Protein AF-A0A2T2P882-F1 (afdb_monomer_lite)

Secondary structure (DSSP, 8-state):
-HHHHHHTSTTGGGGHHHHHHHHHTT--HHHHHHHHHHT-TTTTTTTS--SS-HHHHHHHHHHHHHHH---TTGGGHHHHHHHTTS-TTTHHHHHHHHHHTT--TT-B-TTT--BHHHHHHHHHHHHHHHHHTT----S-TTHHHHHHHHTT--TTPBPGGGTTT-SSGGGS-BHHHHHHHTT-HHHHHHHHHHTT--HHHHHHHHHHHHHHHHHHHHHHHHT--GGG-----STT------SSS---S---------

Radius of gyration: 24.67 Å; chains: 1; bounding box: 60×43×80 Å

Organism: NCBI:txid1448308

pLDDT: mean 73.63, std 18.73, range [30.67, 98.44]

Sequence (258 aa):
MAIIQILNSPNAERYIPVLQIMRDRGVDIVSSVNEMIAGDLVKYHFFSTTSRDEGALYRTLRYLKLVYHVDVWSLQLSQWRDLWLQPLQQRPKLLEQSLAHGFDPNSRKASKGFSILGLALMAVVRAKKKKRMGESIDLPLWHCLALLIKAKADIHYQRPQSFDHASHCTDIETISHYALSVDVGNEWDLALRECGLDPDDVYRENFQRMKRAFRLYGATRTGIDEQSLDVPSASGLRCRSCRRKVCQRDHGSFGFGR

Foldseek 3Di:
DVVLCLLLDPQVQVCLVVVVVCVVVVNPPQVVVVVCLVVVVLLPRVPPPPDDPPPNSLVNLVSCCVPVVHCCLSVCVSVLVVLLVDDPVCNLVVLLVCVVSPRDQQRADPVFRQGSLNVLLVSLLVVVVCVVVVDDDPDLSLNSNLSSVLSVHDQLDWRPVQLVVDPDLVSTDGPQNVCVVSVNNVSNCVSQVSNVHHPVVSVVVSSVVSVVVNVVSVCVVVVNDCVPPPDDDPVPPDDDDDPDPDDDDDDDDPDDDD

Structure (mmCIF, N/CA/C/O backbone):
data_AF-A0A2T2P882-F1
#
_entry.id   AF-A0A2T2P882-F1
#
loop_
_atom_site.group_PDB
_atom_site.id
_atom_site.type_symbol
_atom_site.label_atom_id
_atom_site.label_alt_id
_atom_site.label_comp_id
_atom_site.label_asym_id
_atom_site.label_entity_id
_atom_site.label_seq_id
_atom_site.pdbx_PDB_ins_code
_atom_site.Cartn_x
_atom_site.Cartn_y
_atom_site.Cartn_z
_atom_site.occupancy
_atom_site.B_iso_or_equiv
_atom_site.auth_seq_id
_atom_site.auth_comp_id
_atom_site.auth_asym_id
_atom_site.auth_atom_id
_atom_site.pdbx_PDB_model_num
ATOM 1 N N . MET A 1 1 ? -22.195 17.639 14.776 1.00 54.94 1 MET A N 1
ATOM 2 C CA . MET A 1 1 ? -21.353 17.931 15.967 1.00 54.94 1 MET A CA 1
ATOM 3 C C . MET A 1 1 ? -21.233 16.772 16.963 1.00 54.94 1 MET A C 1
ATOM 5 O O . MET A 1 1 ? -20.116 16.509 17.385 1.00 54.94 1 MET A O 1
ATOM 9 N N . ALA A 1 2 ? -22.308 16.058 17.329 1.00 64.62 2 ALA A N 1
ATOM 10 C CA . ALA A 1 2 ? -22.245 14.995 18.351 1.00 64.62 2 ALA A CA 1
ATOM 11 C C . ALA A 1 2 ? -21.295 13.824 18.004 1.00 64.62 2 ALA A C 1
ATOM 13 O O . ALA A 1 2 ? -20.536 13.376 18.857 1.00 64.62 2 ALA A O 1
ATOM 14 N N . ILE A 1 3 ? -21.261 13.375 16.742 1.00 64.94 3 ILE A N 1
ATOM 15 C CA . ILE A 1 3 ? -20.384 12.269 16.298 1.00 64.94 3 ILE A CA 1
ATOM 16 C C . ILE A 1 3 ? -18.893 12.640 16.406 1.00 64.94 3 ILE A C 1
ATOM 18 O O . ILE A 1 3 ? -18.081 11.809 16.802 1.00 64.94 3 ILE A O 1
ATOM 22 N N . ILE A 1 4 ? -18.536 13.905 16.150 1.00 61.81 4 ILE A N 1
ATOM 23 C CA . ILE A 1 4 ? -17.166 14.422 16.325 1.00 61.81 4 ILE A CA 1
ATOM 24 C C . ILE A 1 4 ? -16.742 14.314 17.794 1.00 61.81 4 ILE A C 1
ATOM 26 O O . ILE A 1 4 ? -15.642 13.861 18.093 1.00 61.81 4 ILE A O 1
ATOM 30 N N . GLN A 1 5 ? -17.619 14.707 18.719 1.00 65.75 5 GLN A N 1
ATOM 31 C CA . GLN A 1 5 ? -17.342 14.642 20.156 1.00 65.75 5 GLN A CA 1
ATOM 32 C C . GLN A 1 5 ? -17.237 13.196 20.658 1.00 65.75 5 GLN A C 1
ATOM 34 O O . GLN A 1 5 ? -16.394 12.912 21.504 1.00 65.75 5 GLN A O 1
ATOM 39 N N . ILE A 1 6 ? -18.038 12.282 20.098 1.00 67.38 6 ILE A N 1
ATOM 40 C CA . ILE A 1 6 ? -17.958 10.842 20.375 1.00 67.38 6 ILE A CA 1
ATOM 41 C C . ILE A 1 6 ? -16.605 10.276 19.927 1.00 67.38 6 ILE A C 1
ATOM 43 O O . ILE A 1 6 ? -15.928 9.613 20.711 1.00 67.38 6 ILE A O 1
ATOM 47 N N . LEU A 1 7 ? -16.189 10.563 18.690 1.00 62.38 7 LEU A N 1
ATOM 48 C CA . LEU A 1 7 ? -14.946 10.032 18.120 1.00 62.38 7 LEU A CA 1
ATOM 49 C C . LEU A 1 7 ? -13.682 10.639 18.735 1.00 62.38 7 LEU A C 1
ATOM 51 O O . LEU A 1 7 ? -12.662 9.963 18.806 1.00 62.38 7 LEU A O 1
ATOM 55 N N . ASN A 1 8 ? -13.761 11.874 19.229 1.00 59.50 8 ASN A N 1
ATOM 56 C CA . ASN A 1 8 ? -12.674 12.516 19.969 1.00 59.50 8 ASN A CA 1
ATOM 57 C C . ASN A 1 8 ? -12.692 12.184 21.471 1.00 59.50 8 ASN A C 1
ATOM 59 O O . ASN A 1 8 ? -11.854 12.686 22.221 1.00 59.50 8 ASN A O 1
ATOM 63 N N . SER A 1 9 ? -13.645 11.372 21.942 1.00 62.97 9 SER A N 1
ATOM 64 C CA . SER A 1 9 ? -13.717 11.012 23.354 1.00 62.97 9 SER A CA 1
ATOM 65 C C . SER A 1 9 ? -12.656 9.962 23.704 1.00 62.97 9 SER A C 1
ATOM 67 O O . SER A 1 9 ? -12.561 8.944 23.018 1.00 62.97 9 SER A O 1
ATOM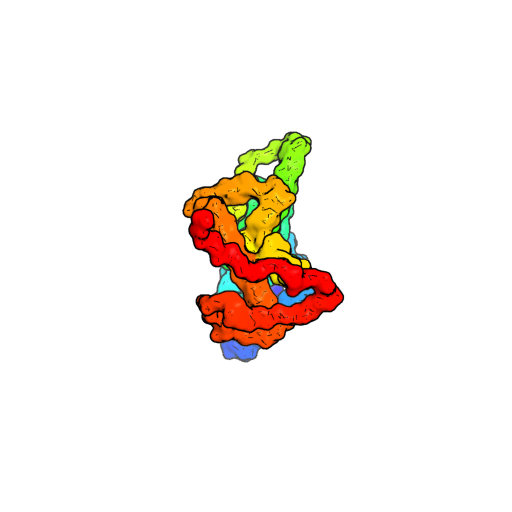 69 N N . PRO A 1 10 ? -11.924 10.113 24.825 1.00 57.97 10 PRO A N 1
ATOM 70 C CA . PRO A 1 10 ? -10.983 9.092 25.299 1.00 57.97 10 PRO A CA 1
ATOM 71 C C . PRO A 1 10 ? -11.662 7.758 25.650 1.00 57.97 10 PRO A C 1
ATOM 73 O O . PRO A 1 10 ? -10.988 6.749 25.793 1.00 57.97 10 PRO A O 1
ATOM 76 N N . ASN A 1 11 ? -12.994 7.743 25.767 1.00 67.19 11 ASN A N 1
ATOM 77 C CA . ASN A 1 11 ? -13.800 6.544 25.973 1.00 67.19 11 ASN A CA 1
ATOM 78 C C . ASN A 1 11 ? -14.792 6.346 24.817 1.00 67.19 11 ASN A C 1
ATOM 80 O O . ASN A 1 11 ? -15.957 6.035 25.064 1.00 67.19 11 ASN A O 1
ATOM 84 N N . ALA A 1 12 ? -14.362 6.569 23.570 1.00 65.00 12 ALA A N 1
ATOM 85 C CA . ALA A 1 12 ? -15.212 6.469 22.377 1.00 65.00 12 ALA A CA 1
ATOM 86 C C . ALA A 1 12 ? -16.047 5.170 22.338 1.00 65.00 12 ALA A C 1
ATOM 88 O O . ALA A 1 12 ? -17.218 5.191 21.962 1.00 65.00 12 ALA A O 1
ATOM 89 N N . GLU A 1 13 ? -15.503 4.060 22.848 1.00 66.69 13 GLU A N 1
ATOM 90 C CA . GLU A 1 13 ? -16.208 2.776 22.938 1.00 66.69 13 GLU A CA 1
ATOM 91 C C . GLU A 1 13 ? -17.495 2.825 23.777 1.00 66.69 13 GLU A C 1
ATOM 93 O O . GLU A 1 13 ? -18.468 2.138 23.465 1.00 66.69 13 GLU A O 1
ATOM 98 N N . ARG A 1 14 ? -17.543 3.670 24.817 1.00 76.38 14 ARG A N 1
ATOM 99 C CA . ARG A 1 14 ? -18.718 3.815 25.691 1.00 76.38 14 ARG A CA 1
ATOM 100 C C . ARG A 1 14 ? -19.891 4.455 24.961 1.00 76.38 14 ARG A C 1
ATOM 102 O O . ARG A 1 14 ? -21.016 4.400 25.445 1.00 76.38 14 ARG A O 1
ATOM 109 N N . TYR A 1 15 ? -19.632 5.036 23.795 1.00 75.44 15 TYR A N 1
ATOM 110 C CA . TYR A 1 15 ? -20.635 5.632 22.931 1.00 75.44 15 TYR A CA 1
ATOM 111 C C . TYR A 1 15 ? -21.088 4.687 21.814 1.00 75.44 15 TYR A C 1
ATOM 113 O O . TYR A 1 15 ? -21.971 5.068 21.052 1.00 75.44 15 TYR A O 1
ATOM 121 N N . ILE A 1 16 ? -20.580 3.448 21.729 1.00 76.81 16 ILE A N 1
ATOM 122 C CA . ILE A 1 16 ? -21.129 2.431 20.813 1.00 76.81 16 ILE A CA 1
ATOM 123 C C . ILE A 1 16 ? -22.645 2.246 21.024 1.00 76.81 16 ILE A C 1
ATOM 125 O O . ILE A 1 16 ? -23.370 2.298 20.030 1.00 76.81 16 ILE A O 1
ATOM 129 N N . PRO A 1 17 ? -23.172 2.137 22.263 1.00 80.06 17 PRO A N 1
ATOM 130 C CA . PRO A 1 17 ? -24.619 2.093 22.489 1.00 80.06 17 PRO A CA 1
ATOM 131 C C . PRO A 1 17 ? -25.349 3.352 22.004 1.00 80.06 17 PRO A C 1
ATOM 133 O O . PRO A 1 17 ? -26.462 3.274 21.497 1.00 80.06 17 PRO A O 1
ATOM 136 N N . VAL A 1 18 ? -24.719 4.526 22.106 1.00 79.88 18 VAL A N 1
ATOM 137 C CA . VAL A 1 18 ? -25.296 5.787 21.611 1.00 79.88 18 VAL A CA 1
ATOM 138 C C . VAL A 1 18 ? -25.366 5.783 20.085 1.00 79.88 18 VAL A C 1
ATOM 140 O O . VAL A 1 18 ? -26.394 6.153 19.526 1.00 79.88 18 VAL A O 1
ATOM 143 N N . LEU A 1 19 ? -24.317 5.307 19.406 1.00 78.56 19 LEU A N 1
ATOM 144 C CA . LEU A 1 19 ? -24.318 5.128 17.953 1.00 78.56 19 LEU A CA 1
ATOM 145 C C . LEU A 1 19 ? -25.409 4.137 17.518 1.00 78.56 19 LEU A C 1
ATOM 147 O O . LEU A 1 19 ? -26.125 4.418 16.563 1.00 78.56 19 LEU A O 1
ATOM 151 N N . GLN A 1 20 ? -25.590 3.029 18.248 1.00 79.50 20 GLN A N 1
ATOM 152 C CA . GLN A 1 20 ? -26.684 2.073 18.015 1.00 79.50 20 GLN A CA 1
ATOM 153 C C . GLN A 1 20 ? -28.055 2.750 18.116 1.00 79.50 20 GLN A C 1
ATOM 155 O O . GLN A 1 20 ? -28.847 2.656 17.185 1.00 79.50 20 GLN A O 1
ATOM 160 N N . ILE A 1 21 ? -28.305 3.511 19.187 1.00 83.44 21 ILE A N 1
ATOM 161 C CA . ILE A 1 21 ? -29.566 4.246 19.371 1.00 83.44 21 ILE A CA 1
ATOM 162 C C . ILE A 1 21 ? -29.786 5.263 18.245 1.00 83.44 21 ILE A C 1
ATOM 164 O O . ILE A 1 21 ? -30.902 5.404 17.750 1.00 83.44 21 ILE A O 1
ATOM 168 N N . MET A 1 22 ? -28.742 5.985 17.831 1.00 80.12 22 MET A N 1
ATOM 169 C CA . MET A 1 22 ? -28.827 6.948 16.731 1.00 80.12 22 MET A CA 1
ATOM 170 C C . MET A 1 22 ? -29.212 6.261 15.416 1.00 80.12 22 MET A C 1
ATOM 172 O O . MET A 1 22 ? -30.103 6.745 14.720 1.00 80.12 22 MET A O 1
ATOM 176 N N . ARG A 1 23 ? -28.609 5.107 15.110 1.00 79.50 23 ARG A N 1
ATOM 177 C CA . ARG A 1 23 ? -28.975 4.287 13.948 1.00 79.50 23 ARG A CA 1
ATOM 178 C C . ARG A 1 23 ? -30.415 3.810 14.016 1.00 79.50 23 ARG A C 1
ATOM 180 O O . ARG A 1 23 ? -31.143 3.949 13.041 1.00 79.50 23 ARG A O 1
ATOM 187 N N . ASP A 1 24 ? -30.826 3.273 15.159 1.00 82.56 24 ASP A N 1
ATOM 188 C CA . ASP A 1 24 ? -32.175 2.736 15.343 1.00 82.56 24 ASP A CA 1
ATOM 189 C C . ASP A 1 24 ? -33.241 3.847 15.254 1.00 82.56 24 ASP A C 1
ATOM 191 O O . ASP A 1 24 ? -34.396 3.586 14.930 1.00 82.56 24 ASP A O 1
ATOM 195 N N . ARG A 1 25 ? -32.842 5.109 15.466 1.00 85.81 25 ARG A N 1
ATOM 196 C CA . ARG A 1 25 ? -33.659 6.313 15.242 1.00 85.81 25 ARG A CA 1
ATOM 197 C C . ARG A 1 25 ? -33.549 6.901 13.828 1.00 85.81 25 ARG A C 1
ATOM 199 O O . ARG A 1 25 ? -34.071 7.986 13.591 1.00 85.81 25 ARG A O 1
ATOM 206 N N . GLY A 1 26 ? -32.876 6.220 12.902 1.00 81.56 26 GLY A N 1
ATOM 207 C CA . GLY A 1 26 ? -32.745 6.646 11.507 1.00 81.56 26 GLY A CA 1
ATOM 208 C C . GLY A 1 26 ? -31.793 7.824 11.283 1.00 81.56 26 GLY A C 1
ATOM 209 O O . GLY A 1 26 ? -31.885 8.488 10.255 1.00 81.56 26 GLY A O 1
ATOM 210 N N . VAL A 1 27 ? -30.887 8.115 12.223 1.00 80.25 27 VAL A N 1
ATOM 211 C CA . VAL A 1 27 ? -29.871 9.155 12.018 1.00 80.25 27 VAL A CA 1
ATOM 212 C C . VAL A 1 27 ? -28.857 8.678 10.981 1.00 80.25 27 VAL A C 1
ATOM 214 O O . VAL A 1 27 ? -28.238 7.625 11.147 1.00 80.25 27 VAL A O 1
ATOM 217 N N . ASP A 1 28 ? -28.636 9.487 9.944 1.00 79.69 28 ASP A N 1
ATOM 218 C CA . ASP A 1 28 ? -27.634 9.215 8.915 1.00 79.69 28 ASP A CA 1
ATOM 219 C C . ASP A 1 28 ? -26.209 9.494 9.428 1.00 79.69 28 ASP A C 1
ATOM 221 O O . ASP A 1 28 ? -25.605 10.560 9.245 1.00 79.69 28 ASP A O 1
ATOM 225 N N . ILE A 1 29 ? -25.679 8.493 10.129 1.00 75.88 29 ILE A N 1
ATOM 226 C CA . ILE A 1 29 ? -24.311 8.477 10.649 1.00 75.88 29 ILE A CA 1
ATOM 227 C C . ILE A 1 29 ? -23.296 8.458 9.498 1.00 75.88 29 ILE A C 1
ATOM 229 O O . ILE A 1 29 ? -22.230 9.054 9.631 1.00 75.88 29 ILE A O 1
ATOM 233 N N . VAL A 1 30 ? -23.617 7.821 8.368 1.00 71.25 30 VAL A N 1
ATOM 234 C CA . VAL A 1 30 ? -22.695 7.663 7.234 1.00 71.25 30 VAL A CA 1
ATOM 235 C C . VAL A 1 30 ? -22.412 9.014 6.590 1.00 71.25 30 VAL A C 1
ATOM 237 O O . VAL A 1 30 ? -21.247 9.398 6.488 1.00 71.25 30 VAL A O 1
ATOM 240 N N . SER A 1 31 ? -23.451 9.770 6.229 1.00 72.75 31 SER A N 1
ATOM 241 C CA . SER A 1 31 ? -23.283 11.109 5.651 1.00 72.75 31 SER A CA 1
ATOM 242 C C . SER A 1 31 ? -22.587 12.054 6.624 1.00 72.75 31 SER A C 1
ATOM 244 O O . SER A 1 31 ? -21.652 12.748 6.236 1.00 72.75 31 SER A O 1
ATOM 246 N N . SER A 1 32 ? -22.934 11.992 7.914 1.00 71.75 32 SER A N 1
ATOM 247 C CA . SER A 1 32 ? -22.278 12.802 8.947 1.00 71.75 32 SER A CA 1
ATOM 248 C C . SER A 1 32 ? -20.774 12.514 9.062 1.00 71.75 32 SER A C 1
ATOM 250 O O . SER A 1 32 ? -19.973 13.436 9.209 1.00 71.75 32 SER A O 1
ATOM 252 N N . VAL A 1 33 ? -20.362 11.241 8.999 1.00 68.19 33 VAL A N 1
ATOM 253 C CA . VAL A 1 33 ? -18.939 10.863 9.045 1.00 68.19 33 VAL A CA 1
ATOM 254 C C . VAL A 1 33 ? -18.235 11.193 7.724 1.00 68.19 33 VAL A C 1
ATOM 256 O O . VAL A 1 33 ? -17.090 11.640 7.745 1.00 68.19 33 VAL A O 1
ATOM 259 N N . ASN A 1 34 ? -18.903 11.050 6.581 1.00 65.69 34 ASN A N 1
ATOM 260 C CA . ASN A 1 34 ? -18.342 11.406 5.276 1.00 65.69 34 ASN A CA 1
ATOM 261 C C . ASN A 1 34 ? -18.139 12.920 5.117 1.00 65.69 34 ASN A C 1
ATOM 263 O O . ASN A 1 34 ? -17.104 13.344 4.607 1.00 65.69 34 ASN A O 1
ATOM 267 N N . GLU A 1 35 ? -19.057 13.747 5.617 1.00 67.62 35 GLU A N 1
ATOM 268 C CA . GLU A 1 35 ? -18.871 15.201 5.699 1.00 67.62 35 GLU A CA 1
ATOM 269 C C . GLU A 1 35 ? -17.680 15.564 6.594 1.00 67.62 35 GLU A C 1
ATOM 271 O O . GLU A 1 35 ? -16.893 16.451 6.263 1.00 67.62 35 GLU A O 1
ATOM 276 N N . MET A 1 36 ? -17.484 14.837 7.699 1.00 65.06 36 MET A N 1
ATOM 277 C CA . MET A 1 36 ? -16.311 15.005 8.562 1.00 65.06 36 MET A CA 1
ATOM 278 C C . MET A 1 36 ? -14.998 14.632 7.858 1.00 65.06 36 MET A C 1
ATOM 280 O O . MET A 1 36 ? -14.002 15.339 8.028 1.00 65.06 36 MET A O 1
ATOM 284 N N . ILE A 1 37 ? -14.995 13.541 7.082 1.00 59.47 37 ILE A N 1
ATOM 285 C CA . ILE A 1 37 ? -13.866 13.122 6.234 1.00 59.47 37 ILE A CA 1
ATOM 286 C C . ILE A 1 37 ? -13.545 14.222 5.216 1.00 59.47 37 ILE A C 1
ATOM 288 O O . ILE A 1 37 ? -12.388 14.620 5.078 1.00 59.47 37 ILE A O 1
ATOM 292 N N . ALA A 1 38 ? -14.567 14.726 4.521 1.00 59.84 38 ALA A N 1
ATOM 293 C CA . ALA A 1 38 ? -14.423 15.711 3.455 1.00 59.84 38 ALA A CA 1
ATOM 294 C C . ALA A 1 38 ? -13.999 17.097 3.969 1.00 59.84 38 ALA A C 1
ATOM 296 O O . ALA A 1 38 ? -13.236 17.794 3.302 1.00 59.84 38 ALA A O 1
ATOM 297 N N . GLY A 1 39 ? -14.467 17.490 5.157 1.00 59.66 39 GLY A N 1
ATOM 298 C CA . GLY A 1 39 ? -14.211 18.801 5.756 1.00 59.66 39 GLY A CA 1
ATOM 299 C C . GLY A 1 39 ? -12.881 18.938 6.500 1.00 59.66 39 GLY A C 1
ATOM 300 O O . GLY A 1 39 ? -12.624 19.996 7.066 1.00 59.66 39 GLY A O 1
ATOM 301 N N . ASP A 1 40 ? -12.045 17.894 6.563 1.00 54.81 40 ASP A N 1
ATOM 302 C CA . ASP A 1 40 ? -10.760 17.890 7.289 1.00 54.81 40 ASP A CA 1
ATOM 303 C C . ASP A 1 40 ? -10.848 18.182 8.808 1.00 54.81 40 ASP A C 1
ATOM 305 O O . ASP A 1 40 ? -9.827 18.252 9.498 1.00 54.81 40 ASP A O 1
ATOM 309 N N . LEU A 1 41 ? -12.063 18.277 9.361 1.00 51.38 41 LEU A N 1
ATOM 310 C CA . LEU A 1 41 ? -12.362 18.627 10.758 1.00 51.38 41 LEU A CA 1
ATOM 311 C C . LEU A 1 41 ? -11.787 17.626 11.772 1.00 51.38 41 LEU A C 1
ATOM 313 O O . LEU A 1 41 ? -11.583 17.949 12.940 1.00 51.38 41 LEU A O 1
ATOM 317 N N . VAL A 1 42 ? -11.499 16.406 11.323 1.00 50.22 42 VAL A N 1
ATOM 318 C CA . VAL A 1 42 ? -10.989 15.309 12.151 1.00 50.22 42 VAL A CA 1
ATOM 319 C C . VAL A 1 42 ? -9.458 15.315 12.261 1.00 50.22 42 VAL A C 1
ATOM 321 O O . VAL A 1 42 ? -8.900 14.765 13.212 1.00 50.22 42 VAL A O 1
ATOM 324 N N . LYS A 1 43 ? -8.747 16.006 11.354 1.00 48.41 43 LYS A N 1
ATOM 325 C CA . LYS A 1 43 ? -7.275 16.093 11.400 1.00 48.41 43 LYS A CA 1
ATOM 326 C C . LYS A 1 43 ? -6.748 16.807 12.647 1.00 48.41 43 LYS A C 1
ATOM 328 O O . LYS A 1 43 ? -5.628 16.526 13.061 1.00 48.41 43 LYS A O 1
ATOM 333 N N . TYR A 1 44 ? -7.530 17.714 13.234 1.00 37.62 44 TYR A N 1
ATOM 334 C CA . TYR A 1 44 ? -7.067 18.627 14.285 1.00 37.62 44 TYR A CA 1
ATOM 335 C C . TYR A 1 44 ? -7.183 18.096 15.724 1.00 37.62 44 TYR A C 1
ATOM 337 O O . TYR A 1 44 ? -6.564 18.671 16.617 1.00 37.62 44 TYR A O 1
ATOM 345 N N . HIS A 1 45 ? -7.928 17.014 15.981 1.00 44.25 45 HIS A N 1
ATOM 346 C CA . HIS A 1 45 ? -8.211 16.576 17.361 1.00 44.25 45 HIS A CA 1
ATOM 347 C C . HIS A 1 45 ? -7.706 15.187 17.747 1.00 44.25 45 HIS A C 1
ATOM 349 O O . HIS A 1 45 ? -7.627 14.898 18.937 1.00 44.25 45 HIS A O 1
ATOM 355 N N . PHE A 1 46 ? -7.247 14.366 16.799 1.00 45.62 46 PHE A N 1
ATOM 356 C CA . PHE A 1 46 ? -6.605 13.092 17.148 1.00 45.62 46 PHE A CA 1
ATOM 357 C C . PHE A 1 46 ? -5.193 13.243 17.734 1.00 45.62 46 PHE A C 1
ATOM 359 O O . PHE A 1 46 ? -4.684 12.316 18.353 1.00 45.62 46 PHE A O 1
ATOM 366 N N . PHE A 1 47 ? -4.566 14.410 17.568 1.00 43.22 47 PHE A N 1
ATOM 367 C CA . PHE A 1 47 ? -3.169 14.643 17.942 1.00 43.22 47 PHE A CA 1
ATOM 368 C C . PHE A 1 47 ? -2.941 15.024 19.411 1.00 43.22 47 PHE A C 1
ATOM 370 O O . PHE A 1 47 ? -1.817 14.910 19.893 1.00 43.22 47 PHE A O 1
ATOM 377 N N . SER A 1 48 ? -3.961 15.503 20.130 1.00 40.91 48 SER A N 1
ATOM 378 C CA . SER A 1 48 ? -3.771 16.031 21.492 1.00 40.91 48 SER A CA 1
ATOM 379 C C . SER A 1 48 ? -3.958 14.996 22.601 1.00 40.91 48 SER A C 1
ATOM 381 O O . SER A 1 48 ? -3.789 15.327 23.771 1.00 40.91 48 SER A O 1
ATOM 383 N N . THR A 1 49 ? -4.311 13.754 22.268 1.00 41.59 49 THR A N 1
ATOM 384 C CA . THR A 1 49 ? -4.570 12.683 23.241 1.00 41.59 49 THR A CA 1
ATOM 385 C C . THR A 1 49 ? -3.685 11.466 22.985 1.00 41.59 49 THR A C 1
ATOM 387 O O . THR A 1 49 ? -4.140 10.329 22.973 1.00 41.59 49 THR A O 1
ATOM 390 N N . THR A 1 50 ? -2.374 11.682 22.902 1.00 41.72 50 THR A N 1
ATOM 391 C CA . THR A 1 50 ? -1.334 10.638 23.011 1.00 41.72 50 THR A CA 1
ATOM 392 C C . THR A 1 50 ? -1.286 9.942 24.384 1.00 41.72 50 THR A C 1
ATOM 394 O O . THR A 1 50 ? -0.310 9.281 24.727 1.00 41.72 50 THR A O 1
ATOM 397 N N . SER A 1 51 ? -2.338 10.033 25.201 1.00 44.62 51 SER A N 1
ATOM 398 C CA . SER A 1 51 ? -2.426 9.291 26.454 1.00 44.62 51 SER A CA 1
ATOM 399 C C . SER A 1 51 ? -3.873 8.922 26.789 1.00 44.62 51 SER A C 1
ATOM 401 O O . SER A 1 51 ? -4.607 9.733 27.352 1.00 44.62 51 SER A O 1
ATOM 403 N N . ARG A 1 52 ? -4.280 7.678 26.502 1.00 50.25 52 ARG A N 1
ATOM 404 C CA . ARG A 1 52 ? -4.494 6.646 27.547 1.00 50.25 52 ARG A CA 1
ATOM 405 C C . ARG A 1 52 ? -5.283 5.413 27.091 1.00 50.25 52 ARG A C 1
ATOM 407 O O . ARG A 1 52 ? -5.166 4.405 27.773 1.00 50.25 52 ARG A O 1
ATOM 414 N N . ASP A 1 53 ? -5.987 5.425 25.958 1.00 58.38 53 ASP A N 1
ATOM 415 C CA . ASP A 1 53 ? -6.578 4.190 25.407 1.00 58.38 53 ASP A CA 1
ATOM 416 C C . ASP A 1 53 ? -6.802 4.280 23.888 1.00 58.38 53 ASP A C 1
ATOM 418 O O . ASP A 1 53 ? -7.913 4.494 23.402 1.00 58.38 53 ASP A O 1
ATOM 422 N N . GLU A 1 54 ? -5.727 4.109 23.113 1.00 57.34 54 GLU A N 1
ATOM 423 C CA . GLU A 1 54 ? -5.827 3.979 21.652 1.00 57.34 54 GLU A CA 1
ATOM 424 C C . GLU A 1 54 ? -6.766 2.820 21.254 1.00 57.34 54 GLU A C 1
ATOM 426 O O . GLU A 1 54 ? -7.489 2.906 20.261 1.00 57.34 54 GLU A O 1
ATOM 431 N N . GLY A 1 55 ? -6.855 1.776 22.088 1.00 60.66 55 GLY A N 1
ATOM 432 C CA . GLY A 1 55 ? -7.737 0.632 21.885 1.00 60.66 55 GLY A CA 1
ATOM 433 C C . GLY A 1 55 ? -9.221 1.003 21.813 1.00 60.66 55 GLY A C 1
ATOM 434 O O . GLY A 1 55 ? -9.937 0.455 20.972 1.00 60.66 55 GLY A O 1
ATOM 435 N N . ALA A 1 56 ? -9.693 1.938 22.640 1.00 62.34 56 ALA A N 1
ATOM 436 C CA . ALA A 1 56 ? -11.092 2.380 22.646 1.00 62.34 56 ALA A CA 1
ATOM 437 C C . ALA A 1 56 ? -11.485 3.113 21.353 1.00 62.34 56 ALA A C 1
ATOM 439 O O . ALA A 1 56 ? -12.564 2.874 20.793 1.00 62.34 56 ALA A O 1
ATOM 440 N N . LEU A 1 57 ? -10.596 3.965 20.837 1.00 64.19 57 LEU A N 1
ATOM 441 C CA . LEU A 1 57 ? -10.787 4.611 19.540 1.00 64.19 57 LEU A CA 1
ATOM 442 C C . LEU A 1 57 ? -10.877 3.559 18.430 1.00 64.19 57 LEU A C 1
ATOM 444 O O . LEU A 1 57 ? -11.809 3.574 17.626 1.00 64.19 57 LEU A O 1
ATOM 448 N N . TYR A 1 58 ? -9.961 2.592 18.423 1.00 66.69 58 TYR A N 1
ATOM 449 C CA . TYR A 1 58 ? -9.933 1.550 17.402 1.00 66.69 58 TYR A CA 1
ATOM 450 C C . TYR A 1 58 ? -11.152 0.635 17.428 1.00 66.69 58 TYR A C 1
ATOM 452 O O . TYR A 1 58 ? -11.696 0.315 16.370 1.00 66.69 58 TYR A O 1
ATOM 460 N N . ARG A 1 59 ? -11.638 0.253 18.614 1.00 70.56 59 ARG A N 1
ATOM 461 C CA . ARG A 1 59 ? -12.897 -0.497 18.750 1.00 70.56 59 ARG A CA 1
ATOM 462 C C . ARG A 1 59 ? -14.069 0.278 18.140 1.00 70.56 59 ARG A C 1
ATOM 464 O O . ARG A 1 59 ? -14.894 -0.316 17.449 1.00 70.56 59 ARG A O 1
ATOM 471 N N . THR A 1 60 ? -14.082 1.601 18.296 1.00 69.56 60 THR A N 1
ATOM 472 C CA . THR A 1 60 ? -15.114 2.484 17.730 1.00 69.56 60 THR A CA 1
ATOM 473 C C . THR A 1 60 ? -15.008 2.611 16.209 1.00 69.56 60 THR A C 1
ATOM 475 O O . THR A 1 60 ? -16.009 2.461 15.511 1.00 69.56 60 THR A O 1
ATOM 478 N N . LEU A 1 61 ? -13.804 2.810 15.661 1.00 70.88 61 LEU A N 1
ATOM 479 C CA . LEU A 1 61 ? -13.590 2.849 14.207 1.00 70.88 61 LEU A CA 1
ATOM 480 C C . LEU A 1 61 ? -13.919 1.497 13.560 1.00 70.88 61 LEU A C 1
ATOM 482 O O . LEU A 1 61 ? -14.598 1.443 12.536 1.00 70.88 61 LEU A O 1
ATOM 486 N N . ARG A 1 62 ? -13.522 0.385 14.189 1.00 70.62 62 ARG A N 1
ATOM 487 C CA . ARG A 1 62 ? -13.883 -0.963 13.737 1.00 70.62 62 ARG A CA 1
ATOM 488 C C . ARG A 1 62 ? -15.397 -1.169 13.741 1.00 70.62 62 ARG A C 1
ATOM 490 O O . ARG A 1 62 ? -15.922 -1.722 12.779 1.00 70.62 62 ARG A O 1
ATOM 497 N N . TYR A 1 63 ? -16.094 -0.710 14.778 1.00 72.88 63 TYR A N 1
ATOM 498 C CA . TYR A 1 63 ? -17.555 -0.747 14.840 1.00 72.88 63 TYR A CA 1
ATOM 499 C C . TYR A 1 63 ? -18.189 0.060 13.695 1.00 72.88 63 TYR A C 1
ATOM 501 O O . TYR A 1 63 ? -19.058 -0.460 12.997 1.00 72.88 63 TYR A O 1
ATOM 509 N N . LEU A 1 64 ? -17.694 1.272 13.416 1.00 73.06 64 LEU A N 1
ATOM 510 C CA . LEU A 1 64 ? -18.146 2.077 12.277 1.00 73.06 64 LEU A CA 1
ATOM 511 C C . LEU A 1 64 ? -17.909 1.386 10.923 1.00 73.06 64 LEU A C 1
ATOM 513 O O . LEU A 1 64 ? -18.818 1.352 10.095 1.00 73.06 64 LEU A O 1
ATOM 517 N N . LYS A 1 65 ? -16.738 0.766 10.713 1.00 72.88 65 LYS A N 1
ATOM 518 C CA . LYS A 1 65 ? -16.457 -0.017 9.495 1.00 72.88 65 LYS A CA 1
ATOM 519 C C . LYS A 1 65 ? -17.422 -1.193 9.351 1.00 72.88 65 LYS A C 1
ATOM 521 O O . LYS A 1 65 ? -17.988 -1.397 8.285 1.00 72.88 65 LYS A O 1
ATOM 526 N N . LEU A 1 66 ? -17.561 -2.002 10.401 1.00 73.81 66 LEU A N 1
ATOM 527 C CA . LEU A 1 66 ? -18.282 -3.273 10.326 1.00 73.81 66 LEU A CA 1
ATOM 528 C C . LEU A 1 66 ? -19.799 -3.094 10.269 1.00 73.81 66 LEU A C 1
ATOM 530 O O . LEU A 1 66 ? -20.464 -3.893 9.624 1.00 73.81 66 LEU A O 1
ATOM 534 N N . VAL A 1 67 ? -20.337 -2.080 10.949 1.00 76.75 67 VAL A N 1
ATOM 535 C CA . VAL A 1 67 ? -21.790 -1.900 11.093 1.00 76.75 67 VAL A CA 1
ATOM 536 C C . VAL A 1 67 ? -22.350 -0.867 10.124 1.00 76.75 67 VAL A C 1
ATOM 538 O O . VAL A 1 67 ? -23.477 -1.024 9.669 1.00 76.75 67 VAL A O 1
ATOM 541 N N . TYR A 1 68 ? -21.581 0.173 9.798 1.00 70.38 68 TYR A N 1
ATOM 542 C CA . TYR A 1 68 ? -22.045 1.261 8.931 1.00 70.38 68 TYR A CA 1
ATOM 543 C C . TYR A 1 68 ? -21.384 1.246 7.556 1.00 70.38 68 TYR A C 1
ATOM 545 O O . TYR A 1 68 ? -21.691 2.106 6.737 1.00 70.38 68 TYR A O 1
ATOM 553 N N . HIS A 1 69 ? -20.464 0.306 7.303 1.00 68.56 69 HIS A N 1
ATOM 554 C CA . HIS A 1 69 ? -19.692 0.222 6.059 1.00 68.56 69 HIS A CA 1
ATOM 555 C C . HIS A 1 69 ? -19.004 1.540 5.677 1.00 68.56 69 HIS A C 1
ATOM 557 O O . HIS A 1 69 ? -18.691 1.776 4.512 1.00 68.56 69 HIS A O 1
ATOM 563 N N . VAL A 1 70 ? -18.744 2.399 6.667 1.00 66.88 70 VAL A N 1
ATOM 564 C CA . VAL A 1 70 ? -18.031 3.652 6.451 1.00 66.88 70 VAL A CA 1
ATOM 565 C C . VAL A 1 70 ? -16.567 3.315 6.241 1.00 66.88 70 VAL A C 1
ATOM 567 O O . VAL A 1 70 ? -15.960 2.607 7.055 1.00 66.88 70 VAL A O 1
ATOM 570 N N . ASP A 1 71 ? -15.981 3.859 5.176 1.00 62.28 71 ASP A N 1
ATOM 571 C CA . ASP A 1 71 ? -14.539 3.819 4.965 1.00 62.28 71 ASP A CA 1
ATOM 572 C C . ASP A 1 71 ? -13.832 4.788 5.923 1.00 62.28 71 ASP A C 1
ATOM 574 O O . ASP A 1 71 ? -13.242 5.801 5.546 1.00 62.28 71 ASP A O 1
ATOM 578 N N . VAL A 1 72 ? -13.895 4.461 7.214 1.00 60.34 72 VAL A N 1
ATOM 579 C CA . VAL A 1 72 ? -13.207 5.181 8.286 1.00 60.34 72 VAL A CA 1
ATOM 580 C C . VAL A 1 72 ? -11.687 5.117 8.142 1.00 60.34 72 VAL A C 1
ATOM 582 O O . VAL A 1 72 ? -10.985 5.827 8.850 1.00 60.34 72 VAL A O 1
ATOM 585 N N . TRP A 1 73 ? -11.150 4.304 7.229 1.00 56.19 73 TRP A N 1
ATOM 586 C CA . TRP A 1 73 ? -9.712 4.210 6.961 1.00 56.19 73 TRP A CA 1
ATOM 587 C C . TRP A 1 73 ? -9.217 5.428 6.171 1.00 56.19 73 TRP A C 1
ATOM 589 O O . TRP A 1 73 ? -8.058 5.827 6.298 1.00 56.19 73 TRP A O 1
ATOM 599 N N . SER A 1 74 ? -10.123 6.125 5.478 1.00 54.62 74 SER A N 1
ATOM 600 C CA . SER A 1 74 ? -9.855 7.446 4.905 1.00 54.62 74 SER A CA 1
ATOM 601 C C . SER A 1 74 ? -9.654 8.539 5.979 1.00 54.62 74 SER A C 1
ATOM 603 O O . SER A 1 74 ? -8.871 9.466 5.754 1.00 54.62 74 SER A O 1
ATOM 605 N N . LEU A 1 75 ? -10.229 8.382 7.188 1.00 54.19 75 LEU A N 1
ATOM 606 C CA . LEU A 1 75 ? -9.939 9.222 8.372 1.00 54.19 75 LEU A CA 1
ATOM 607 C C . LEU A 1 75 ? -8.542 8.976 8.967 1.00 54.19 75 LEU A C 1
ATOM 609 O O . LEU A 1 75 ? -8.031 9.822 9.698 1.00 54.19 75 LEU A O 1
ATOM 613 N N . GLN A 1 76 ? -7.914 7.833 8.680 1.00 55.62 76 GLN A N 1
ATOM 614 C CA . GLN A 1 76 ? -6.691 7.382 9.359 1.00 55.62 76 GLN A CA 1
ATOM 615 C C . GLN A 1 76 ? -5.390 7.762 8.651 1.00 55.62 76 GLN A C 1
ATOM 6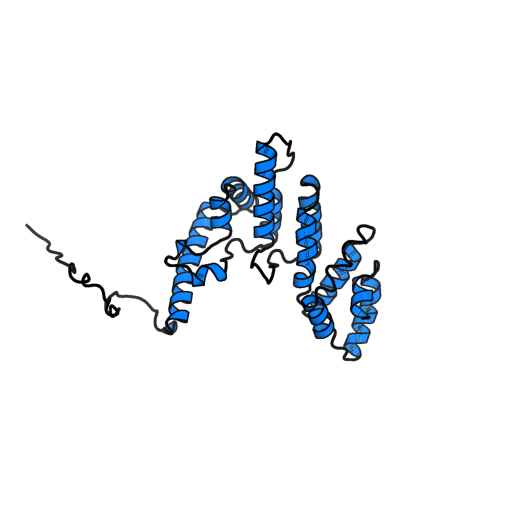17 O O . GLN A 1 76 ? -4.296 7.487 9.140 1.00 55.62 76 GLN A O 1
ATOM 622 N N . LEU A 1 77 ? -5.461 8.420 7.495 1.00 52.50 77 LEU A N 1
ATOM 623 C CA . LEU A 1 77 ? -4.262 8.816 6.750 1.00 52.50 77 LEU A CA 1
ATOM 624 C C . LEU A 1 77 ? -3.416 9.879 7.467 1.00 52.50 77 LEU A C 1
ATOM 626 O O . LEU A 1 77 ? -2.214 9.964 7.205 1.00 52.50 77 LEU A O 1
ATOM 630 N N . SER A 1 78 ? -4.004 10.673 8.370 1.00 55.25 78 SER A N 1
ATOM 631 C CA . SER A 1 78 ? -3.237 11.495 9.318 1.00 55.25 78 SER A CA 1
ATOM 632 C C . SER A 1 78 ? -2.452 10.607 10.284 1.00 55.25 78 SER A C 1
ATOM 634 O O . SER A 1 78 ? -1.236 10.724 10.336 1.00 55.25 78 SER A O 1
ATOM 636 N N . GLN A 1 79 ? -3.104 9.629 10.912 1.00 58.16 79 GLN A N 1
ATOM 637 C CA . GLN A 1 79 ? -2.475 8.714 11.873 1.00 58.16 79 GLN A CA 1
ATOM 638 C C . GLN A 1 79 ? -1.329 7.904 11.246 1.00 58.16 79 GLN A C 1
ATOM 640 O O . GLN A 1 79 ? -0.262 7.755 11.840 1.00 58.16 79 GLN A O 1
ATOM 645 N N . TRP A 1 80 ? -1.484 7.473 9.989 1.00 63.47 80 TRP A N 1
ATOM 646 C CA . TRP A 1 80 ? -0.393 6.862 9.231 1.00 63.47 80 TRP A CA 1
ATOM 647 C C . TRP A 1 80 ? 0.785 7.811 9.013 1.00 63.47 80 TRP A C 1
ATOM 649 O O . TRP A 1 80 ? 1.935 7.397 9.128 1.00 63.47 80 TRP A O 1
ATOM 659 N N . ARG A 1 81 ? 0.532 9.085 8.686 1.00 64.38 81 ARG A N 1
ATOM 660 C CA . ARG A 1 81 ? 1.597 10.091 8.549 1.00 64.38 81 ARG A CA 1
ATOM 661 C C . ARG A 1 81 ? 2.360 10.248 9.862 1.00 64.38 81 ARG A C 1
ATOM 663 O O . ARG A 1 81 ? 3.583 10.365 9.819 1.00 64.38 81 ARG A O 1
ATOM 670 N N . ASP A 1 82 ? 1.654 10.219 10.981 1.00 65.44 82 ASP A N 1
ATOM 671 C CA . ASP A 1 82 ? 2.216 10.462 12.307 1.00 65.44 82 ASP A CA 1
ATOM 672 C C . ASP A 1 82 ? 3.057 9.290 12.790 1.00 65.44 82 ASP A C 1
ATOM 674 O O . ASP A 1 82 ? 4.124 9.508 13.363 1.00 65.44 82 ASP A O 1
ATOM 678 N N . LEU A 1 83 ? 2.668 8.060 12.440 1.00 72.25 83 LEU A N 1
ATOM 679 C CA . LEU A 1 83 ? 3.513 6.877 12.598 1.00 72.25 83 LEU A CA 1
ATOM 680 C C . LEU A 1 83 ? 4.888 7.094 11.953 1.00 72.25 83 LEU A C 1
ATOM 682 O O . LEU A 1 83 ? 5.920 6.801 12.557 1.00 72.25 83 LEU A O 1
ATOM 686 N N . TRP A 1 84 ? 4.935 7.678 10.752 1.00 74.19 84 TRP A N 1
ATOM 687 C CA . TRP A 1 84 ? 6.200 7.964 10.065 1.00 74.19 84 TRP A CA 1
ATOM 688 C C . TRP A 1 84 ? 6.968 9.168 10.637 1.00 74.19 84 TRP A C 1
ATOM 690 O O . TRP A 1 84 ? 8.132 9.364 10.265 1.00 74.19 84 TRP A O 1
ATOM 700 N N . LEU A 1 85 ? 6.359 9.958 11.529 1.00 72.06 85 LEU A N 1
ATOM 701 C CA . LEU A 1 85 ? 7.027 11.010 12.306 1.00 72.06 85 LEU A CA 1
ATOM 702 C C . LEU A 1 85 ? 7.662 10.473 13.597 1.00 72.06 85 LEU A C 1
ATOM 704 O O . LEU A 1 85 ? 8.603 11.089 14.093 1.00 72.06 85 LEU A O 1
ATOM 708 N N . GLN A 1 86 ? 7.215 9.319 14.104 1.00 75.19 86 GLN A N 1
ATOM 709 C CA . GLN A 1 86 ? 7.783 8.702 15.306 1.00 75.19 86 GLN A CA 1
ATOM 710 C C . GLN A 1 86 ? 9.246 8.263 15.104 1.00 75.19 86 GLN A C 1
ATOM 712 O O . GLN A 1 86 ? 9.675 8.036 13.957 1.00 75.19 86 GLN A O 1
ATOM 717 N N . PRO A 1 87 ? 10.029 8.100 16.191 1.00 77.69 87 PRO A N 1
ATOM 718 C CA . PRO A 1 87 ? 11.363 7.507 16.133 1.00 77.69 87 PRO A CA 1
ATOM 719 C C . PRO A 1 87 ? 11.350 6.158 15.408 1.00 77.69 87 PRO A C 1
ATOM 721 O O . PRO A 1 87 ? 10.428 5.364 15.591 1.00 77.69 87 PRO A O 1
ATOM 724 N N . LEU A 1 88 ? 12.374 5.886 14.590 1.00 79.00 88 LEU A N 1
ATOM 725 C CA . LEU A 1 88 ? 12.463 4.678 13.752 1.00 79.00 88 LEU A CA 1
ATOM 726 C C . LEU A 1 88 ? 12.232 3.382 14.544 1.00 79.00 88 LEU A C 1
ATOM 728 O O . LEU A 1 88 ? 11.585 2.470 14.040 1.00 79.00 88 LEU A O 1
ATOM 732 N N . GLN A 1 89 ? 12.701 3.344 15.790 1.00 81.56 89 GLN A N 1
ATOM 733 C CA . GLN A 1 89 ? 12.609 2.211 16.707 1.00 81.56 89 GLN A CA 1
ATOM 734 C C . GLN A 1 89 ? 11.176 1.882 17.136 1.00 81.56 89 GLN A C 1
ATOM 736 O O . GLN A 1 89 ? 10.873 0.732 17.435 1.00 81.56 89 GLN A O 1
ATOM 741 N N . GLN A 1 90 ? 10.284 2.872 17.161 1.00 79.25 90 GLN A N 1
ATOM 742 C CA . GLN A 1 90 ? 8.905 2.692 17.622 1.00 79.25 90 GLN A CA 1
ATOM 743 C C . GLN A 1 90 ? 7.953 2.307 16.485 1.00 79.25 90 GLN A C 1
ATOM 745 O O . GLN A 1 90 ? 6.894 1.733 16.733 1.00 79.25 90 GLN A O 1
ATOM 750 N N . ARG A 1 91 ? 8.331 2.592 15.232 1.00 84.62 91 ARG A N 1
ATOM 751 C CA . ARG A 1 91 ? 7.452 2.428 14.064 1.00 84.62 91 ARG A CA 1
ATOM 752 C C . ARG A 1 91 ? 6.947 1.002 13.864 1.00 84.62 91 ARG A C 1
ATOM 754 O O . ARG A 1 91 ? 5.754 0.882 13.616 1.00 84.62 91 ARG A O 1
ATOM 761 N N . PRO A 1 92 ? 7.767 -0.063 13.980 1.00 87.38 92 PRO A N 1
ATOM 762 C CA . PRO A 1 92 ? 7.266 -1.419 13.774 1.00 87.38 92 PRO A CA 1
ATOM 763 C C . PRO A 1 92 ? 6.195 -1.818 14.782 1.00 87.38 92 PRO A C 1
ATOM 765 O O . 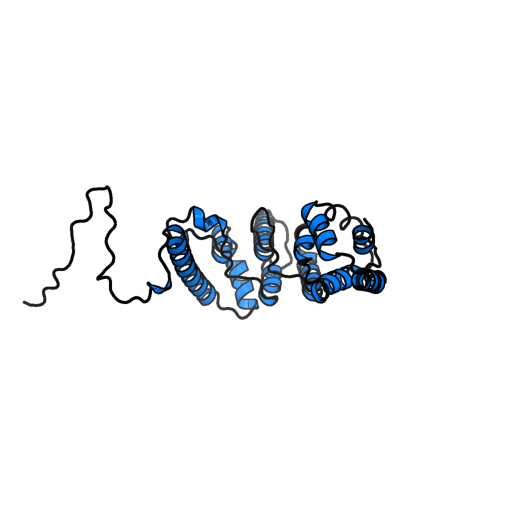PRO A 1 92 ? 5.139 -2.292 14.388 1.00 87.38 92 PRO A O 1
ATOM 768 N N . LYS A 1 93 ? 6.426 -1.538 16.069 1.00 83.44 93 LYS A N 1
ATOM 769 C CA . LYS A 1 93 ? 5.473 -1.855 17.136 1.00 83.44 93 LYS A CA 1
ATOM 770 C C . LYS A 1 93 ? 4.152 -1.110 16.948 1.00 83.44 93 LYS A C 1
ATOM 772 O O . LYS A 1 93 ? 3.087 -1.704 17.072 1.00 83.44 93 LYS A O 1
ATOM 777 N N . LEU A 1 94 ? 4.222 0.183 16.627 1.00 79.44 94 LEU A N 1
ATOM 778 C CA . LEU A 1 94 ? 3.028 0.985 16.351 1.00 79.44 94 LEU A CA 1
ATOM 779 C C . LEU A 1 94 ? 2.298 0.479 15.103 1.00 79.44 94 LEU A C 1
ATOM 781 O O . LEU A 1 94 ? 1.080 0.366 15.112 1.00 79.44 94 LEU A O 1
ATOM 785 N N . LEU A 1 95 ? 3.039 0.111 14.057 1.00 84.31 95 LEU A N 1
ATOM 786 C CA . LEU A 1 95 ? 2.488 -0.461 12.833 1.00 84.31 95 LEU A CA 1
ATOM 787 C C 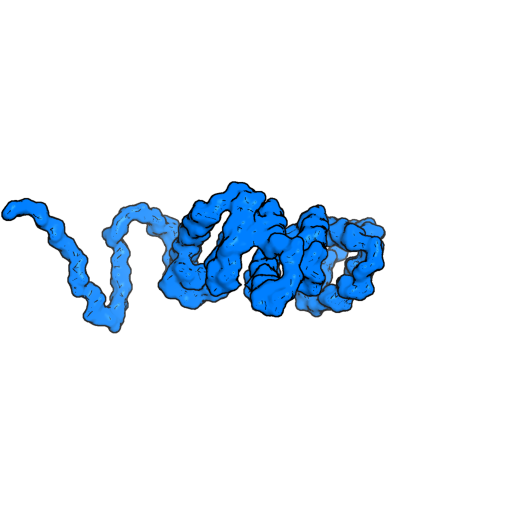. LEU A 1 95 ? 1.771 -1.789 13.104 1.00 84.31 95 LEU A C 1
ATOM 789 O O . LEU A 1 95 ? 0.642 -1.963 12.659 1.00 84.31 95 LEU A O 1
ATOM 793 N N . GLU A 1 96 ? 2.386 -2.703 13.854 1.00 85.94 96 GLU A N 1
ATOM 794 C CA . GLU A 1 96 ? 1.766 -3.966 14.274 1.00 85.94 96 GLU A CA 1
ATOM 795 C C . GLU A 1 96 ? 0.479 -3.731 15.059 1.00 85.94 96 GLU A C 1
ATOM 797 O O . GLU A 1 96 ? -0.535 -4.363 14.772 1.00 85.94 96 GLU A O 1
ATOM 802 N N . GLN A 1 97 ? 0.497 -2.798 16.013 1.00 78.19 97 GLN A N 1
ATOM 803 C CA . GLN A 1 97 ? -0.684 -2.433 16.791 1.00 78.19 97 GLN A CA 1
ATOM 804 C C . GLN A 1 97 ? -1.788 -1.884 15.886 1.00 78.19 97 GLN A C 1
ATOM 806 O O . GLN A 1 97 ? -2.910 -2.385 15.922 1.00 78.19 97 GLN A O 1
ATOM 811 N N . SER A 1 98 ? -1.476 -0.916 15.023 1.00 77.25 98 SER A N 1
ATOM 812 C CA . SER A 1 98 ? -2.430 -0.369 14.056 1.00 77.25 98 SER A CA 1
ATOM 813 C C . SER A 1 98 ? -3.032 -1.473 13.179 1.00 77.25 98 SER A C 1
ATOM 815 O O . SER A 1 98 ? -4.254 -1.579 13.057 1.00 77.25 98 SER A O 1
ATOM 817 N N . LEU A 1 99 ? -2.207 -2.357 12.616 1.00 82.12 99 LEU A N 1
ATOM 818 C CA . LEU A 1 99 ? -2.672 -3.471 11.785 1.00 82.12 99 LEU A CA 1
ATOM 819 C C . LEU A 1 99 ? -3.544 -4.459 12.578 1.00 82.12 99 LEU A C 1
ATOM 821 O O . LEU A 1 99 ? -4.612 -4.844 12.101 1.00 82.12 99 LEU A O 1
ATOM 825 N N . ALA A 1 100 ? -3.162 -4.809 13.810 1.00 78.38 100 ALA A N 1
ATOM 826 C CA . ALA A 1 100 ? -3.957 -5.655 14.707 1.00 78.38 100 ALA A CA 1
ATOM 827 C C . ALA A 1 100 ? -5.317 -5.024 15.058 1.00 78.38 100 ALA A C 1
ATOM 829 O O . ALA A 1 100 ? -6.310 -5.721 15.278 1.00 78.38 100 ALA A O 1
ATOM 830 N N . HIS A 1 101 ? -5.383 -3.695 15.053 1.00 69.56 101 HIS A N 1
ATOM 831 C CA . HIS A 1 101 ? -6.603 -2.920 15.231 1.00 69.56 101 HIS A CA 1
ATOM 832 C C . HIS A 1 101 ? -7.442 -2.763 13.949 1.00 69.56 101 HIS A C 1
ATOM 834 O O . HIS A 1 101 ? -8.515 -2.156 1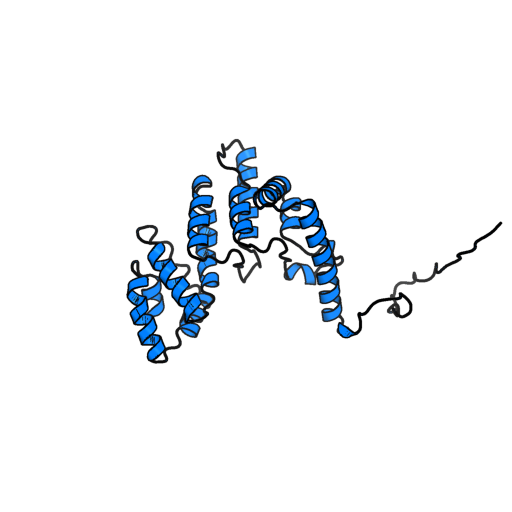3.984 1.00 69.56 101 HIS A O 1
ATOM 840 N N . GLY A 1 102 ? -7.018 -3.379 12.842 1.00 71.19 102 GLY A N 1
ATOM 841 C CA . GLY A 1 102 ? -7.772 -3.474 11.593 1.00 71.19 102 GLY A CA 1
ATOM 842 C C . GLY A 1 102 ? -7.409 -2.425 10.547 1.00 71.19 102 GLY A C 1
ATOM 843 O O . GLY A 1 102 ? -8.160 -2.290 9.577 1.00 71.19 102 GLY A O 1
ATOM 844 N N . PHE A 1 103 ? -6.295 -1.703 10.737 1.00 75.00 103 PHE A N 1
ATOM 845 C CA . PHE A 1 103 ? -5.791 -0.729 9.769 1.00 75.00 103 PHE A CA 1
ATOM 846 C C . PHE A 1 103 ? -5.624 -1.359 8.400 1.00 75.00 103 PHE A C 1
ATOM 848 O O . PHE A 1 103 ? -4.904 -2.341 8.250 1.00 75.00 103 PHE A O 1
ATOM 855 N N . ASP A 1 104 ? -6.297 -0.780 7.402 1.00 79.12 104 ASP A N 1
ATOM 856 C CA . ASP A 1 104 ? -6.170 -1.237 6.028 1.00 79.12 104 ASP A CA 1
ATOM 857 C C . ASP A 1 104 ? -4.802 -0.802 5.473 1.00 79.12 104 ASP A C 1
ATOM 859 O O . ASP A 1 104 ? -4.576 0.404 5.279 1.00 79.12 104 ASP A O 1
ATOM 863 N N . PRO A 1 105 ? -3.882 -1.743 5.187 1.00 85.94 105 PRO A N 1
ATOM 864 C CA . PRO A 1 105 ? -2.574 -1.415 4.628 1.00 85.94 105 PRO A CA 1
ATOM 865 C C . PRO A 1 105 ? -2.659 -0.869 3.194 1.00 85.94 105 PRO A C 1
ATOM 867 O O . PRO A 1 105 ? -1.683 -0.312 2.685 1.00 85.94 105 PRO A O 1
ATOM 870 N N . ASN A 1 106 ? -3.825 -0.988 2.551 1.00 86.19 106 ASN A N 1
ATOM 871 C CA . ASN A 1 106 ? -4.122 -0.456 1.227 1.00 86.19 106 ASN A CA 1
ATOM 872 C C . ASN A 1 106 ? -4.767 0.931 1.261 1.00 86.19 106 ASN A C 1
ATOM 874 O O . ASN A 1 106 ? -5.129 1.446 0.203 1.00 86.19 106 ASN A O 1
ATOM 878 N N . SER A 1 107 ? -4.861 1.564 2.436 1.00 79.38 107 SER A N 1
ATOM 879 C CA . SER A 1 107 ? -5.324 2.948 2.566 1.00 79.38 107 SER A CA 1
ATOM 880 C C . SER A 1 107 ? -4.472 3.895 1.710 1.00 79.38 107 SER A C 1
ATOM 882 O O . SER A 1 107 ? -3.239 3.800 1.668 1.00 79.38 107 SER A O 1
ATOM 884 N N . ARG A 1 108 ? -5.120 4.840 1.017 1.00 74.62 108 ARG A N 1
ATOM 885 C CA . ARG A 1 108 ? -4.468 5.740 0.048 1.00 74.62 108 ARG A CA 1
ATOM 886 C C . ARG A 1 108 ? -4.820 7.189 0.303 1.00 74.62 108 ARG A C 1
ATOM 888 O O . ARG A 1 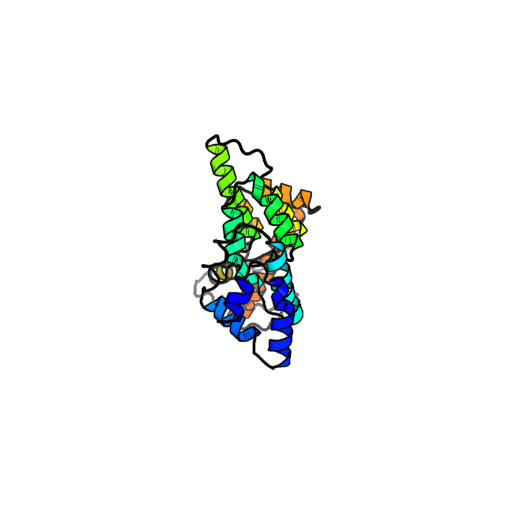108 ? -5.981 7.537 0.486 1.00 74.62 108 ARG A O 1
ATOM 895 N N . LYS A 1 109 ? -3.829 8.073 0.186 1.00 66.00 109 LYS A N 1
ATOM 896 C CA . LYS A 1 109 ? -4.093 9.513 0.210 1.00 66.00 109 LYS A CA 1
ATOM 897 C C . LYS A 1 109 ? -4.819 9.946 -1.066 1.00 66.00 109 LYS A C 1
ATOM 899 O O . LYS A 1 109 ? -4.192 9.984 -2.126 1.00 66.00 109 LYS A O 1
ATOM 904 N N . ALA A 1 110 ? -6.082 10.357 -0.936 1.00 52.81 110 ALA A N 1
ATOM 905 C CA . ALA A 1 110 ? -6.949 10.774 -2.044 1.00 52.81 110 ALA A CA 1
ATOM 906 C C . ALA A 1 110 ? -6.283 11.766 -3.020 1.00 52.81 110 ALA A C 1
ATOM 908 O O . ALA A 1 110 ? -6.395 11.614 -4.229 1.00 52.81 110 ALA A O 1
ATOM 909 N N . SER A 1 111 ? -5.507 12.734 -2.517 1.00 54.97 111 SER A N 1
ATOM 910 C CA . SER A 1 111 ? -4.923 13.791 -3.358 1.00 54.97 111 SER A CA 1
ATOM 911 C C . SER A 1 111 ? -3.617 13.441 -4.074 1.00 54.97 111 SER A C 1
ATOM 913 O O . SER A 1 111 ? -3.173 14.216 -4.915 1.00 54.97 111 SER A O 1
ATOM 915 N N . LYS A 1 112 ? -2.951 12.328 -3.734 1.00 60.16 112 LYS A N 1
ATOM 916 C CA . LYS A 1 112 ? -1.640 11.984 -4.325 1.00 60.16 112 LYS A CA 1
ATOM 917 C C . LYS A 1 112 ? -1.459 10.506 -4.680 1.00 60.16 112 LYS A C 1
ATOM 919 O O . LYS A 1 112 ? -0.397 10.131 -5.162 1.00 60.16 112 LYS A O 1
ATOM 924 N N . GLY A 1 113 ? -2.442 9.654 -4.392 1.00 65.12 113 GLY A N 1
ATOM 925 C CA . GLY A 1 113 ? -2.397 8.229 -4.729 1.00 65.12 113 GLY A CA 1
ATOM 926 C C . GLY A 1 113 ? -1.296 7.425 -4.025 1.00 65.12 113 GLY A C 1
ATOM 927 O O . GLY A 1 113 ? -1.044 6.290 -4.424 1.00 65.12 113 GLY A O 1
ATOM 928 N N . PHE A 1 114 ? -0.628 7.973 -3.002 1.00 70.44 114 PHE A N 1
ATOM 929 C CA . PHE A 1 114 ? 0.362 7.230 -2.216 1.00 70.44 114 PHE A CA 1
ATOM 930 C C . PHE A 1 114 ? -0.348 6.261 -1.269 1.00 70.44 114 PHE A C 1
ATOM 932 O O . PHE A 1 114 ? -1.171 6.689 -0.454 1.00 70.44 114 PHE A O 1
ATOM 939 N N . SER A 1 115 ? -0.014 4.975 -1.383 1.00 82.81 115 SER A N 1
ATOM 940 C CA . SER A 1 115 ? -0.391 3.938 -0.420 1.00 82.81 115 SER A CA 1
ATOM 941 C C . SER A 1 115 ? 0.469 4.026 0.842 1.00 82.81 115 SER A C 1
ATOM 943 O O . SER A 1 115 ? 1.545 4.634 0.834 1.00 82.81 115 SER A O 1
ATOM 945 N N . ILE A 1 116 ? 0.031 3.374 1.920 1.00 84.81 116 ILE A N 1
ATOM 946 C CA . ILE A 1 116 ? 0.821 3.245 3.156 1.00 84.81 116 ILE A CA 1
ATOM 947 C C . ILE A 1 116 ? 2.168 2.575 2.888 1.00 84.81 116 ILE A C 1
ATOM 949 O O . ILE A 1 116 ? 3.195 3.036 3.384 1.00 84.81 116 ILE A O 1
ATOM 953 N N . LEU A 1 117 ? 2.189 1.563 2.018 1.00 89.62 117 LEU A N 1
ATOM 954 C CA . LEU A 1 117 ? 3.425 0.924 1.570 1.00 89.62 117 LEU A CA 1
ATOM 955 C C . LEU A 1 117 ? 4.361 1.911 0.848 1.00 89.62 117 LEU A C 1
ATOM 957 O O . LEU A 1 117 ? 5.571 1.893 1.062 1.00 89.62 117 LEU A O 1
ATOM 961 N N . GLY A 1 118 ? 3.812 2.843 0.061 1.00 88.25 118 GLY A N 1
ATOM 962 C CA . GLY A 1 118 ? 4.591 3.914 -0.565 1.00 88.25 118 GLY A CA 1
ATOM 963 C C . GLY A 1 118 ? 5.169 4.909 0.450 1.00 88.25 118 GLY A C 1
ATOM 964 O O . GLY A 1 118 ? 6.301 5.371 0.294 1.00 88.25 118 GLY A O 1
ATOM 965 N N . LEU A 1 119 ? 4.427 5.219 1.520 1.00 85.19 119 LEU A N 1
ATOM 966 C CA . LEU A 1 119 ? 4.938 6.032 2.632 1.00 85.19 119 LEU A CA 1
ATOM 967 C C . LEU A 1 119 ? 6.076 5.317 3.375 1.00 85.19 119 LEU A C 1
ATOM 969 O O . LEU A 1 119 ? 7.090 5.948 3.680 1.00 85.19 119 LEU A O 1
ATOM 973 N N . ALA A 1 120 ? 5.935 4.010 3.607 1.00 89.56 120 ALA A N 1
ATOM 974 C CA . ALA A 1 120 ? 6.961 3.184 4.230 1.00 89.56 120 ALA A CA 1
ATOM 975 C C . ALA A 1 120 ? 8.257 3.178 3.404 1.00 89.56 120 ALA A C 1
ATOM 977 O O . ALA A 1 120 ? 9.333 3.413 3.952 1.00 89.56 120 ALA A O 1
ATOM 978 N N . LEU A 1 121 ? 8.165 3.034 2.076 1.00 90.94 121 LEU A N 1
ATOM 979 C CA . LEU A 1 121 ? 9.326 3.138 1.184 1.00 90.94 121 LEU A CA 1
ATOM 980 C C . LEU A 1 121 ? 10.022 4.498 1.296 1.00 90.94 121 LEU A C 1
ATOM 982 O O . LEU A 1 121 ? 11.239 4.559 1.453 1.00 90.94 121 LEU A O 1
ATOM 986 N N . MET A 1 122 ? 9.271 5.604 1.298 1.00 88.12 122 MET A N 1
ATOM 987 C CA . MET A 1 122 ? 9.861 6.934 1.510 1.00 88.12 122 MET A CA 1
ATOM 988 C C . MET A 1 122 ? 10.542 7.069 2.878 1.00 88.12 122 MET A C 1
ATOM 990 O O . MET A 1 122 ? 11.563 7.752 2.998 1.00 88.12 122 MET A O 1
ATOM 994 N N . ALA A 1 123 ? 9.993 6.438 3.917 1.00 87.44 123 ALA A N 1
ATOM 995 C CA . ALA A 1 123 ? 10.617 6.410 5.232 1.00 87.44 123 ALA A CA 1
ATOM 996 C C . ALA A 1 123 ? 11.953 5.649 5.204 1.00 87.44 123 ALA A C 1
ATOM 998 O O . ALA A 1 123 ? 12.921 6.124 5.802 1.00 87.44 123 ALA A O 1
ATOM 999 N N . VAL A 1 124 ? 12.036 4.545 4.452 1.00 91.38 124 VAL A N 1
ATOM 1000 C CA . VAL A 1 124 ? 13.286 3.805 4.224 1.00 91.38 124 VAL A CA 1
ATOM 1001 C C . VAL A 1 124 ? 14.311 4.654 3.477 1.00 91.38 124 VAL A C 1
ATOM 1003 O O . VAL A 1 124 ? 15.439 4.767 3.950 1.00 91.38 124 VAL A O 1
ATOM 1006 N N . VAL A 1 125 ? 13.925 5.341 2.393 1.00 91.38 125 VAL A N 1
ATOM 1007 C CA . VAL A 1 125 ? 14.818 6.271 1.664 1.00 91.38 125 VAL A CA 1
ATOM 1008 C C . VAL A 1 125 ? 15.446 7.289 2.621 1.00 91.38 125 VAL A C 1
ATOM 1010 O O . VAL A 1 125 ? 16.661 7.502 2.632 1.00 91.38 125 VAL A O 1
ATOM 1013 N N . ARG A 1 126 ? 14.621 7.915 3.470 1.00 89.75 126 ARG A N 1
ATOM 1014 C CA . ARG A 1 126 ? 15.083 8.911 4.450 1.00 89.75 126 ARG A CA 1
ATOM 1015 C C . ARG A 1 126 ? 16.023 8.303 5.486 1.00 89.75 126 ARG A C 1
ATOM 1017 O O . ARG A 1 126 ? 17.025 8.926 5.830 1.00 89.75 126 ARG A O 1
ATOM 1024 N N . ALA A 1 127 ? 15.714 7.103 5.965 1.00 88.69 127 ALA A N 1
ATOM 1025 C CA . ALA A 1 127 ? 16.552 6.392 6.918 1.00 88.69 127 ALA A CA 1
ATOM 1026 C C . ALA A 1 127 ? 17.906 5.998 6.298 1.00 88.69 127 ALA A C 1
ATOM 1028 O O . ALA A 1 127 ? 18.942 6.249 6.907 1.00 88.69 127 ALA A O 1
ATOM 1029 N N . LYS A 1 128 ? 17.943 5.509 5.050 1.00 90.12 128 LYS A N 1
ATOM 1030 C CA . LYS A 1 128 ? 19.206 5.248 4.332 1.00 90.12 128 LYS A CA 1
ATOM 1031 C C . LYS A 1 128 ? 20.056 6.507 4.206 1.00 90.12 128 LYS A C 1
ATOM 1033 O O . LYS A 1 128 ? 21.260 6.459 4.450 1.00 90.12 128 LYS A O 1
ATOM 1038 N N . LYS A 1 129 ? 19.438 7.644 3.871 1.00 90.31 129 LYS A N 1
ATOM 1039 C CA . LYS A 1 129 ? 20.144 8.930 3.795 1.00 90.31 129 LYS A CA 1
ATOM 1040 C C . LYS A 1 129 ? 20.769 9.309 5.141 1.00 90.31 129 LYS A C 1
ATOM 1042 O O . LYS A 1 129 ? 21.932 9.686 5.170 1.00 90.31 129 LYS A O 1
ATOM 1047 N N . LYS A 1 130 ? 20.032 9.160 6.245 1.00 89.00 130 LYS A N 1
ATOM 1048 C CA . LYS A 1 130 ? 20.535 9.386 7.612 1.00 89.00 130 LYS A CA 1
ATOM 1049 C C . LYS A 1 130 ? 21.707 8.471 7.966 1.00 89.00 130 LYS A C 1
ATOM 1051 O O . LYS A 1 130 ? 22.737 8.962 8.414 1.00 89.00 130 LYS A O 1
ATOM 1056 N N . LYS A 1 131 ? 21.602 7.177 7.653 1.00 88.31 131 LYS A N 1
ATOM 1057 C CA . LYS A 1 131 ? 22.690 6.207 7.849 1.00 88.31 131 LYS A CA 1
ATOM 1058 C C . LYS A 1 131 ? 23.962 6.596 7.088 1.00 88.31 131 LYS A C 1
ATOM 1060 O O . LYS A 1 131 ? 25.053 6.515 7.638 1.00 88.31 131 LYS A O 1
ATOM 1065 N N . ARG A 1 132 ? 23.836 7.075 5.842 1.00 89.88 132 ARG A N 1
ATOM 1066 C CA . ARG A 1 132 ? 24.976 7.585 5.046 1.00 89.88 132 ARG A CA 1
ATOM 1067 C C . ARG A 1 132 ? 25.631 8.826 5.654 1.00 89.88 132 ARG A C 1
ATOM 1069 O O . ARG A 1 132 ? 26.806 9.058 5.410 1.00 89.88 132 ARG A O 1
ATOM 1076 N N . MET A 1 133 ? 24.884 9.605 6.432 1.00 91.75 133 MET A N 1
ATOM 1077 C CA . MET A 1 133 ? 25.394 10.767 7.167 1.00 91.75 133 MET A CA 1
ATOM 1078 C C . MET A 1 133 ? 25.991 10.394 8.537 1.00 91.75 133 MET A C 1
ATOM 1080 O O . MET A 1 133 ? 26.337 11.287 9.301 1.00 91.75 133 MET A O 1
ATOM 1084 N N . GLY A 1 134 ? 26.119 9.100 8.855 1.00 89.25 134 GLY A N 1
ATOM 1085 C CA . GLY A 1 134 ? 26.749 8.620 10.088 1.00 89.25 134 GLY A CA 1
ATOM 1086 C C . GLY A 1 134 ? 25.802 8.439 11.277 1.00 89.25 134 GLY A C 1
ATOM 1087 O O . GLY A 1 134 ? 26.270 8.119 12.366 1.00 89.25 134 GLY A O 1
ATOM 1088 N N . GLU A 1 135 ? 24.484 8.603 11.106 1.00 87.12 135 GLU A N 1
ATOM 1089 C CA . GLU A 1 135 ? 23.527 8.260 12.168 1.00 87.12 135 GLU A CA 1
ATOM 1090 C C . GLU A 1 135 ? 23.461 6.730 12.357 1.00 87.12 135 GLU A C 1
ATOM 1092 O O . GLU A 1 135 ? 23.252 5.991 11.387 1.00 87.12 135 GLU A O 1
ATOM 1097 N N . SER A 1 136 ? 23.583 6.251 13.604 1.00 83.88 136 SER A N 1
ATOM 1098 C CA . SER A 1 136 ? 23.322 4.839 13.920 1.00 83.88 136 SER A CA 1
ATOM 1099 C C . SER A 1 136 ? 21.838 4.535 13.751 1.00 83.88 136 SER A C 1
ATOM 1101 O O . SER A 1 136 ? 20.979 5.252 14.270 1.00 83.88 136 SER A O 1
ATOM 1103 N N . ILE A 1 137 ? 21.532 3.467 13.018 1.00 82.38 137 ILE A N 1
ATOM 1104 C CA . ILE A 1 137 ? 20.170 2.963 12.857 1.00 82.38 137 ILE A CA 1
ATOM 1105 C C . ILE A 1 137 ? 20.170 1.489 13.230 1.00 82.38 137 ILE A C 1
ATOM 1107 O O . ILE A 1 137 ? 20.632 0.649 12.458 1.00 82.38 137 ILE A O 1
ATOM 1111 N N . ASP A 1 138 ? 19.601 1.202 14.396 1.00 78.19 138 ASP A N 1
ATOM 1112 C CA . ASP A 1 138 ? 19.678 -0.115 15.036 1.00 78.19 138 ASP A CA 1
ATOM 1113 C C . ASP A 1 138 ? 18.500 -1.036 14.670 1.00 78.19 138 ASP A C 1
ATOM 1115 O O . ASP A 1 138 ? 18.275 -2.051 15.323 1.00 78.19 138 ASP A O 1
ATOM 1119 N N . LEU A 1 139 ? 17.723 -0.700 13.630 1.00 78.31 139 LEU A N 1
ATOM 1120 C CA . LEU A 1 139 ? 16.658 -1.566 13.114 1.00 78.31 139 LEU A CA 1
ATOM 1121 C C . LEU A 1 139 ? 16.809 -1.877 11.624 1.00 78.31 139 LEU A C 1
ATOM 1123 O O . LEU A 1 139 ? 17.225 -1.009 10.846 1.00 78.31 139 LEU A O 1
ATOM 1127 N N . PRO A 1 140 ? 16.373 -3.077 11.193 1.00 85.81 140 PRO A N 1
ATOM 1128 C CA . PRO A 1 140 ? 16.289 -3.403 9.782 1.00 85.81 140 PRO A CA 1
ATOM 1129 C C . PRO A 1 140 ? 15.271 -2.490 9.094 1.00 85.81 140 PRO A C 1
ATOM 1131 O O . PRO A 1 140 ? 14.077 -2.518 9.392 1.00 85.81 140 PRO A O 1
ATOM 1134 N N . LEU A 1 141 ? 15.739 -1.685 8.139 1.00 87.69 141 LEU A N 1
ATOM 1135 C CA . LEU A 1 141 ? 14.897 -0.714 7.432 1.00 87.69 141 LEU A CA 1
ATOM 1136 C C . LEU A 1 141 ? 13.726 -1.373 6.685 1.00 87.69 141 LEU A C 1
ATOM 1138 O O . LEU A 1 141 ? 12.669 -0.769 6.528 1.00 87.69 141 LEU A O 1
ATOM 1142 N N . TRP A 1 142 ? 13.898 -2.627 6.268 1.00 93.38 142 TRP A N 1
ATOM 1143 C CA . TRP A 1 142 ? 12.890 -3.414 5.566 1.00 93.38 142 TRP A CA 1
ATOM 1144 C C . TRP A 1 142 ? 11.740 -3.897 6.464 1.00 93.38 142 TRP A C 1
ATOM 1146 O O . TRP A 1 142 ? 10.698 -4.300 5.956 1.00 93.38 142 TRP A O 1
ATOM 1156 N N . HIS A 1 143 ? 11.878 -3.848 7.792 1.00 93.31 143 HIS A N 1
ATOM 1157 C CA . HIS A 1 143 ? 10.946 -4.514 8.705 1.00 93.31 143 HIS A CA 1
ATOM 1158 C C . HIS A 1 143 ? 9.516 -3.947 8.635 1.00 93.31 143 HIS A C 1
ATOM 1160 O O . HIS A 1 143 ? 8.549 -4.701 8.558 1.00 93.31 143 HIS A O 1
ATOM 1166 N N . CYS A 1 144 ? 9.366 -2.621 8.539 1.00 91.88 144 CYS A N 1
ATOM 1167 C CA . CYS A 1 144 ? 8.050 -2.002 8.335 1.00 91.88 144 CYS A CA 1
ATOM 1168 C C . CYS A 1 144 ? 7.422 -2.367 6.977 1.00 91.88 144 CYS A C 1
ATOM 1170 O O . CYS A 1 144 ? 6.200 -2.455 6.874 1.00 91.88 144 CYS A O 1
ATOM 1172 N N . LEU A 1 145 ? 8.238 -2.585 5.936 1.00 95.00 145 LEU A N 1
ATOM 1173 C CA . LEU A 1 145 ? 7.743 -3.050 4.637 1.00 95.00 145 LEU A CA 1
ATOM 1174 C C . LEU A 1 145 ? 7.193 -4.473 4.771 1.00 95.00 145 LEU A C 1
ATOM 1176 O O . LEU A 1 145 ? 6.069 -4.728 4.352 1.00 95.00 145 LEU A O 1
ATOM 1180 N N . ALA A 1 146 ? 7.945 -5.366 5.421 1.00 96.62 146 ALA A N 1
ATOM 1181 C CA . ALA A 1 146 ? 7.532 -6.750 5.638 1.00 96.62 146 ALA A CA 1
ATOM 1182 C C . ALA A 1 146 ? 6.219 -6.843 6.431 1.00 96.62 146 ALA A C 1
ATOM 1184 O O . ALA A 1 146 ? 5.335 -7.609 6.062 1.00 96.62 146 ALA A O 1
ATOM 1185 N N . LEU A 1 147 ? 6.043 -6.021 7.471 1.00 95.00 147 LEU A N 1
ATOM 1186 C CA . LEU A 1 147 ? 4.793 -5.967 8.239 1.00 95.00 147 LEU A CA 1
ATOM 1187 C C . LEU A 1 147 ? 3.581 -5.607 7.366 1.00 95.00 147 LEU A C 1
ATOM 1189 O O . LEU A 1 147 ? 2.545 -6.268 7.440 1.00 95.00 147 LEU A O 1
ATOM 1193 N N . LEU A 1 148 ? 3.717 -4.606 6.493 1.00 94.31 148 LEU A N 1
ATOM 1194 C CA . LEU A 1 148 ? 2.652 -4.215 5.565 1.00 94.31 148 LEU A CA 1
ATOM 1195 C C . LEU A 1 148 ? 2.371 -5.302 4.519 1.00 94.31 148 LEU A C 1
ATOM 1197 O O . LEU A 1 148 ? 1.210 -5.589 4.232 1.00 94.31 148 LEU A O 1
ATOM 1201 N N . ILE A 1 149 ? 3.410 -5.937 3.972 1.00 96.56 149 ILE A N 1
ATOM 1202 C CA . ILE A 1 149 ? 3.267 -7.024 2.991 1.00 96.56 149 ILE A CA 1
ATOM 1203 C C . ILE A 1 149 ? 2.579 -8.240 3.632 1.00 96.56 149 ILE A C 1
ATOM 1205 O O . ILE A 1 149 ? 1.620 -8.767 3.063 1.00 96.56 149 ILE A O 1
ATOM 1209 N N . LYS A 1 150 ? 2.980 -8.640 4.851 1.00 96.44 150 LYS A N 1
ATOM 1210 C CA . LYS A 1 150 ? 2.308 -9.698 5.635 1.00 96.44 150 LYS A CA 1
ATOM 1211 C C . LYS A 1 150 ? 0.834 -9.365 5.872 1.00 96.44 150 LYS A C 1
ATOM 1213 O O . LYS A 1 150 ? -0.014 -10.250 5.764 1.00 96.44 150 LYS A O 1
ATOM 1218 N N . ALA A 1 151 ? 0.516 -8.089 6.089 1.00 92.88 151 ALA A N 1
ATOM 1219 C CA . ALA A 1 151 ? -0.853 -7.597 6.216 1.00 92.88 151 ALA A CA 1
ATOM 1220 C C . ALA A 1 151 ? -1.634 -7.501 4.889 1.00 92.88 151 ALA A C 1
ATOM 1222 O O . ALA A 1 151 ? -2.771 -7.040 4.897 1.00 92.88 151 ALA A O 1
ATOM 1223 N N . LYS A 1 152 ? -1.081 -7.977 3.765 1.00 95.25 152 LYS A N 1
ATOM 1224 C CA . LYS A 1 152 ? -1.700 -7.940 2.425 1.00 95.25 152 LYS A CA 1
ATOM 1225 C C . LYS A 1 152 ? -1.792 -6.533 1.823 1.00 95.25 152 LYS A C 1
ATOM 1227 O O . LYS A 1 152 ? -2.752 -6.211 1.120 1.00 95.25 152 LYS A O 1
ATOM 1232 N N . ALA A 1 153 ? -0.777 -5.702 2.060 1.00 93.44 153 ALA A N 1
ATOM 1233 C CA . ALA A 1 153 ? -0.560 -4.520 1.234 1.00 93.44 153 ALA A CA 1
ATOM 1234 C C . ALA A 1 153 ? -0.387 -4.914 -0.246 1.00 93.44 153 ALA A C 1
ATOM 1236 O O . ALA A 1 153 ? 0.287 -5.892 -0.569 1.00 93.44 153 ALA A O 1
ATOM 1237 N N . ASP A 1 154 ? -0.963 -4.123 -1.143 1.00 93.31 154 ASP A N 1
ATOM 1238 C CA . ASP A 1 154 ? -0.910 -4.299 -2.589 1.00 93.31 154 ASP A CA 1
ATOM 1239 C C . ASP A 1 154 ? 0.487 -3.947 -3.119 1.00 93.31 154 ASP A C 1
ATOM 1241 O O . ASP A 1 154 ? 0.809 -2.790 -3.415 1.00 93.31 154 ASP A O 1
ATOM 1245 N N . ILE A 1 155 ? 1.326 -4.977 -3.230 1.00 95.50 155 ILE A N 1
ATOM 1246 C CA . ILE A 1 155 ? 2.688 -4.894 -3.772 1.00 95.50 155 ILE A CA 1
ATOM 1247 C C . ILE A 1 155 ? 2.726 -4.715 -5.295 1.00 95.50 155 ILE A C 1
ATOM 1249 O O . ILE A 1 155 ? 3.794 -4.463 -5.845 1.00 95.50 155 ILE A O 1
ATOM 1253 N N . HIS A 1 156 ? 1.585 -4.827 -5.979 1.00 93.88 156 HIS A N 1
ATOM 1254 C CA . HIS A 1 156 ? 1.464 -4.639 -7.427 1.00 93.88 156 HIS A CA 1
ATOM 1255 C C . HIS A 1 156 ? 0.721 -3.355 -7.781 1.00 93.88 156 HIS A C 1
ATOM 1257 O O . HIS A 1 156 ? 0.305 -3.174 -8.928 1.00 93.88 156 HIS A O 1
ATOM 1263 N N . TYR A 1 157 ? 0.549 -2.456 -6.811 1.00 90.38 157 TYR A N 1
ATOM 1264 C CA . TYR A 1 157 ? -0.156 -1.214 -7.044 1.00 90.38 157 TYR A CA 1
ATOM 1265 C C . TYR A 1 157 ? 0.496 -0.409 -8.172 1.00 90.38 157 TYR A C 1
ATOM 1267 O O . TYR A 1 157 ? 1.684 -0.074 -8.116 1.00 90.38 157 TYR A O 1
ATOM 1275 N N . GLN A 1 158 ? -0.328 -0.055 -9.155 1.00 90.56 158 GLN A N 1
ATOM 1276 C CA . GLN A 1 158 ? -0.001 0.815 -10.277 1.00 90.56 158 GLN A CA 1
ATOM 1277 C C . GLN A 1 158 ? -0.604 2.192 -10.034 1.00 90.56 158 GLN A C 1
ATOM 1279 O O . GLN A 1 158 ? -1.804 2.306 -9.783 1.00 90.56 158 GLN A O 1
ATOM 1284 N N . ARG A 1 159 ? 0.204 3.250 -10.122 1.00 86.75 159 ARG A N 1
ATOM 1285 C CA . ARG A 1 159 ? -0.275 4.620 -9.919 1.00 86.75 159 ARG A CA 1
ATOM 1286 C C . ARG A 1 159 ? -1.184 5.034 -11.089 1.00 86.75 159 ARG A C 1
ATOM 1288 O O . ARG A 1 159 ? -0.665 5.186 -12.196 1.00 86.75 159 ARG A O 1
ATOM 1295 N N . PRO A 1 160 ? -2.485 5.316 -10.873 1.00 84.56 160 PRO A N 1
ATOM 1296 C CA . PRO A 1 160 ? -3.410 5.664 -11.956 1.00 84.56 160 PRO A CA 1
ATOM 1297 C C . PRO A 1 160 ? -2.966 6.880 -12.779 1.00 84.56 160 PRO A C 1
ATOM 1299 O O . PRO A 1 160 ? -3.106 6.892 -13.992 1.00 84.56 160 PRO A O 1
ATOM 1302 N N . GLN A 1 161 ? -2.338 7.873 -12.143 1.00 84.19 161 GLN A N 1
ATOM 1303 C CA . GLN A 1 161 ? -1.856 9.076 -12.830 1.00 84.19 161 GLN A CA 1
ATOM 1304 C C . GLN A 1 161 ? -0.727 8.798 -13.837 1.00 84.19 161 GLN A C 1
ATOM 1306 O O . GLN A 1 161 ? -0.487 9.611 -14.723 1.00 84.19 161 GLN A O 1
ATOM 1311 N N . SER A 1 162 ? -0.012 7.673 -13.713 1.00 88.00 162 SER A N 1
ATOM 1312 C CA . SER A 1 162 ? 1.057 7.330 -14.663 1.00 88.00 162 SER A CA 1
ATOM 1313 C C . SER A 1 162 ? 0.515 6.886 -16.025 1.00 88.00 162 SER A C 1
ATOM 1315 O O . SER A 1 162 ? 1.213 6.996 -17.029 1.00 88.00 162 SER A O 1
ATOM 1317 N N . PHE A 1 163 ? -0.747 6.455 -16.092 1.00 86.88 163 PHE A N 1
ATOM 1318 C CA . PHE A 1 163 ? -1.357 5.967 -17.328 1.00 86.88 163 PHE A CA 1
ATOM 1319 C C . PHE A 1 163 ? -1.591 7.072 -18.362 1.00 86.88 163 PHE A C 1
ATOM 1321 O O . PHE A 1 163 ? -1.452 6.824 -19.558 1.00 86.88 163 PHE A O 1
ATOM 1328 N N . ASP A 1 164 ? -1.891 8.294 -17.920 1.00 85.25 164 ASP A N 1
ATOM 1329 C CA . ASP A 1 164 ? -2.180 9.423 -18.815 1.00 85.25 164 ASP A CA 1
ATOM 1330 C C . ASP A 1 164 ? -0.962 9.876 -19.628 1.00 85.25 164 ASP A C 1
ATOM 1332 O O . ASP A 1 164 ? -1.101 10.469 -20.700 1.00 85.25 164 ASP A O 1
ATOM 1336 N N . HIS A 1 165 ? 0.237 9.572 -19.131 1.00 84.69 165 HIS A N 1
ATOM 1337 C CA . HIS A 1 165 ? 1.505 9.996 -19.719 1.00 84.69 165 HIS A CA 1
ATOM 1338 C C . HIS A 1 165 ? 2.356 8.828 -20.231 1.00 84.69 165 HIS A C 1
ATOM 1340 O O . HIS A 1 165 ? 3.406 9.060 -20.831 1.00 84.69 165 HIS A O 1
ATOM 1346 N N . ALA A 1 166 ? 1.909 7.585 -20.033 1.00 89.19 166 ALA A N 1
ATOM 1347 C CA . ALA A 1 166 ? 2.647 6.404 -20.451 1.00 89.19 166 ALA A CA 1
ATOM 1348 C C . ALA A 1 166 ? 2.686 6.282 -21.985 1.00 89.19 166 ALA A C 1
ATOM 1350 O O . ALA A 1 166 ? 1.652 6.173 -22.648 1.00 89.19 166 ALA A O 1
ATOM 1351 N N . SER A 1 167 ? 3.893 6.254 -22.551 1.00 88.50 167 SER A N 1
ATOM 1352 C CA . SER A 1 167 ? 4.142 5.926 -23.964 1.00 88.50 167 SER A CA 1
ATOM 1353 C C . SER A 1 167 ? 4.449 4.437 -24.149 1.00 88.50 167 SER A C 1
ATOM 1355 O O . SER A 1 167 ? 4.172 3.863 -25.204 1.00 88.50 167 SER A O 1
ATOM 1357 N N . HIS A 1 168 ? 4.966 3.794 -23.104 1.00 89.94 168 HIS A N 1
ATOM 1358 C CA . HIS A 1 168 ? 5.262 2.372 -23.016 1.00 89.94 168 HIS A CA 1
ATOM 1359 C C . HIS A 1 168 ? 4.760 1.787 -21.691 1.00 89.94 168 HIS A C 1
ATOM 1361 O O . HIS A 1 168 ? 4.611 2.487 -20.695 1.00 89.94 168 HIS A O 1
ATOM 1367 N N . CYS A 1 169 ? 4.544 0.466 -21.640 1.00 89.25 169 CYS A N 1
ATOM 1368 C CA . CYS A 1 169 ? 4.095 -0.201 -20.408 1.00 89.25 169 CYS A CA 1
ATOM 1369 C C . CYS A 1 169 ? 5.079 -0.059 -19.232 1.00 89.25 169 CYS A C 1
ATOM 1371 O O . CYS A 1 169 ? 4.670 -0.171 -18.084 1.00 89.25 169 CYS A O 1
ATOM 1373 N N . THR A 1 170 ? 6.357 0.203 -19.516 1.00 90.06 170 THR A N 1
ATOM 1374 C CA . THR A 1 170 ? 7.407 0.474 -18.525 1.00 90.06 170 THR A CA 1
ATOM 1375 C C . THR A 1 170 ? 7.303 1.859 -17.895 1.00 90.06 170 THR A C 1
ATOM 1377 O O . THR A 1 170 ? 7.928 2.084 -16.867 1.00 90.06 170 THR A O 1
ATOM 1380 N N . ASP A 1 171 ? 6.518 2.765 -18.485 1.00 89.75 171 ASP A N 1
ATOM 1381 C CA . ASP A 1 171 ? 6.282 4.112 -17.953 1.00 89.75 171 ASP A CA 1
ATOM 1382 C C . ASP A 1 171 ? 5.200 4.107 -16.857 1.00 89.75 171 ASP A C 1
ATOM 1384 O O . ASP A 1 171 ? 4.992 5.109 -16.175 1.00 89.75 171 ASP A O 1
ATOM 1388 N N . ILE A 1 172 ? 4.497 2.980 -16.678 1.00 91.44 172 ILE A N 1
ATOM 1389 C CA . ILE A 1 172 ? 3.525 2.807 -15.599 1.00 91.44 172 ILE A CA 1
ATOM 1390 C C . ILE A 1 172 ? 4.283 2.659 -14.282 1.00 91.44 172 ILE A C 1
ATOM 1392 O O . ILE A 1 172 ? 5.019 1.697 -14.057 1.00 91.44 172 ILE A O 1
ATOM 1396 N N . GLU A 1 173 ? 4.059 3.598 -13.370 1.00 90.06 173 GLU A N 1
ATOM 1397 C CA . GLU A 1 173 ? 4.717 3.587 -12.072 1.00 90.06 173 GLU A CA 1
ATOM 1398 C C . GLU A 1 173 ? 4.091 2.527 -11.163 1.00 90.06 173 GLU A C 1
ATOM 1400 O O . GLU A 1 173 ? 2.906 2.588 -10.818 1.00 90.06 173 GLU A O 1
ATOM 1405 N N . THR A 1 174 ? 4.917 1.583 -10.717 1.00 91.81 174 THR A N 1
ATOM 1406 C CA . THR A 1 174 ? 4.562 0.586 -9.700 1.00 91.81 174 THR A CA 1
ATOM 1407 C C . THR A 1 174 ? 5.383 0.781 -8.440 1.00 91.81 174 THR A C 1
ATOM 1409 O O . THR A 1 174 ? 6.446 1.406 -8.456 1.00 91.81 174 THR A O 1
ATOM 1412 N N . ILE A 1 175 ? 4.915 0.215 -7.330 1.00 91.50 175 ILE A N 1
ATOM 1413 C CA . ILE A 1 175 ? 5.633 0.320 -6.059 1.00 91.50 175 ILE A CA 1
ATOM 1414 C C . ILE A 1 175 ? 7.007 -0.367 -6.093 1.00 91.50 175 ILE A C 1
ATOM 1416 O O . ILE A 1 175 ? 7.975 0.193 -5.583 1.00 91.50 175 ILE A O 1
ATOM 1420 N N . SER A 1 176 ? 7.120 -1.511 -6.775 1.00 92.88 176 SER A N 1
ATOM 1421 C CA . SER A 1 176 ? 8.395 -2.202 -6.994 1.00 92.88 176 SER A CA 1
ATOM 1422 C C . SER A 1 176 ? 9.344 -1.381 -7.869 1.00 92.88 176 SER A C 1
ATOM 1424 O O . SER A 1 176 ? 10.519 -1.248 -7.544 1.00 92.88 176 SER A O 1
ATOM 1426 N N . HIS A 1 177 ? 8.836 -0.762 -8.943 1.00 90.31 177 HIS A N 1
ATOM 1427 C CA . HIS A 1 177 ? 9.644 0.133 -9.776 1.00 90.31 177 HIS A CA 1
ATOM 1428 C C . HIS A 1 177 ? 10.143 1.348 -8.982 1.00 90.31 177 HIS A C 1
ATOM 1430 O O . HIS A 1 177 ? 11.311 1.717 -9.083 1.00 90.31 177 HIS A O 1
ATOM 1436 N N . TYR A 1 178 ? 9.282 1.930 -8.141 1.00 89.88 178 TYR A N 1
ATOM 1437 C CA . TYR A 1 178 ? 9.661 3.032 -7.264 1.00 89.88 178 TYR A CA 1
ATOM 1438 C C . TYR A 1 178 ? 10.753 2.628 -6.267 1.00 89.88 178 TYR A C 1
ATOM 1440 O O . TYR A 1 178 ? 11.702 3.380 -6.084 1.00 89.88 178 TYR A O 1
ATOM 1448 N N . ALA A 1 179 ? 10.664 1.443 -5.652 1.00 93.19 179 ALA A N 1
ATOM 1449 C CA . ALA A 1 179 ? 11.695 0.951 -4.736 1.00 93.19 179 ALA A CA 1
ATOM 1450 C C . ALA A 1 179 ? 13.072 0.841 -5.416 1.00 93.19 179 ALA A C 1
ATOM 1452 O O . ALA A 1 179 ? 14.082 1.221 -4.821 1.00 93.19 179 ALA A O 1
ATOM 1453 N N . LEU A 1 180 ? 13.110 0.383 -6.670 1.00 92.00 180 LEU A N 1
ATOM 1454 C CA . LEU A 1 180 ? 14.339 0.315 -7.462 1.00 92.00 180 LEU A CA 1
ATOM 1455 C C . LEU A 1 180 ? 14.874 1.711 -7.816 1.00 92.00 180 LEU A C 1
ATOM 1457 O O . LEU A 1 180 ? 16.058 1.976 -7.621 1.00 92.00 180 LEU A O 1
ATOM 1461 N N . SER A 1 181 ? 14.016 2.624 -8.282 1.00 90.88 181 SER A N 1
ATOM 1462 C CA . SER A 1 181 ? 14.446 3.952 -8.749 1.00 90.88 181 SER A CA 1
ATOM 1463 C C . SER A 1 181 ? 14.976 4.863 -7.636 1.00 90.88 181 SER A C 1
ATOM 1465 O O . SER A 1 181 ? 15.776 5.758 -7.900 1.00 90.88 181 SER A O 1
ATOM 1467 N N . VAL A 1 182 ? 14.573 4.619 -6.387 1.00 90.25 182 VAL A N 1
ATOM 1468 C CA . VAL A 1 182 ? 15.025 5.369 -5.201 1.00 90.25 182 VAL A CA 1
ATOM 1469 C C . VAL A 1 182 ? 16.100 4.649 -4.386 1.00 90.25 182 VAL A C 1
ATOM 1471 O O . VAL A 1 182 ? 16.349 5.033 -3.242 1.00 90.25 182 VAL A O 1
ATOM 1474 N N . ASP A 1 183 ? 16.745 3.628 -4.963 1.00 92.00 183 ASP A N 1
ATOM 1475 C CA . ASP A 1 183 ? 17.827 2.862 -4.331 1.00 92.00 183 ASP A CA 1
ATOM 1476 C C . ASP A 1 183 ? 17.401 2.233 -2.988 1.00 92.00 183 ASP A C 1
ATOM 1478 O O . ASP A 1 183 ? 18.084 2.315 -1.966 1.00 92.00 183 ASP A O 1
ATOM 1482 N N . VAL A 1 184 ? 16.216 1.622 -2.974 1.00 94.44 184 VAL A N 1
ATOM 1483 C CA . VAL A 1 184 ? 15.649 0.845 -1.853 1.00 94.44 184 VAL A CA 1
ATOM 1484 C C . VAL A 1 184 ? 15.356 -0.604 -2.284 1.00 94.44 184 VAL A C 1
ATOM 1486 O O . VAL A 1 184 ? 14.718 -1.363 -1.562 1.00 94.44 184 VAL A O 1
ATOM 1489 N N . GLY A 1 185 ? 15.867 -1.023 -3.449 1.00 95.38 185 GLY A N 1
ATOM 1490 C CA . GLY A 1 185 ? 15.677 -2.373 -3.994 1.00 95.38 185 GLY A CA 1
ATOM 1491 C C . GLY A 1 185 ? 16.090 -3.481 -3.023 1.00 95.38 185 GLY A C 1
ATOM 1492 O O . GLY A 1 185 ? 15.317 -4.396 -2.775 1.00 95.38 185 GLY A O 1
ATOM 1493 N N . ASN A 1 186 ? 17.249 -3.346 -2.371 1.00 96.06 186 ASN A N 1
ATOM 1494 C CA . ASN A 1 186 ? 17.731 -4.356 -1.422 1.00 96.06 186 ASN A CA 1
ATOM 1495 C C . ASN A 1 186 ? 16.798 -4.521 -0.213 1.00 96.06 186 ASN A C 1
ATOM 1497 O O . ASN A 1 186 ? 16.503 -5.639 0.200 1.00 96.06 186 ASN A O 1
ATOM 1501 N N . GLU A 1 187 ? 16.332 -3.419 0.380 1.00 96.94 187 GLU A N 1
ATOM 1502 C CA . GLU A 1 187 ? 15.383 -3.471 1.493 1.00 96.94 187 GLU A CA 1
ATOM 1503 C C . GLU A 1 187 ? 14.018 -4.017 1.054 1.00 96.94 187 GLU A C 1
ATOM 1505 O O . GLU A 1 187 ? 13.369 -4.729 1.818 1.00 96.94 187 GLU A O 1
ATOM 1510 N N . TRP A 1 188 ? 13.590 -3.711 -0.169 1.00 97.19 188 TRP A N 1
ATOM 1511 C CA . TRP A 1 188 ? 12.371 -4.263 -0.749 1.00 97.19 188 TRP A CA 1
ATOM 1512 C C . TRP A 1 188 ? 12.469 -5.782 -0.947 1.00 97.19 188 TRP A C 1
ATOM 1514 O O . TRP A 1 188 ? 11.599 -6.509 -0.472 1.00 97.19 188 TRP A O 1
ATOM 1524 N N . ASP A 1 189 ? 13.557 -6.280 -1.537 1.00 98.00 189 ASP A N 1
ATOM 1525 C CA . ASP A 1 189 ? 13.790 -7.714 -1.742 1.00 98.00 189 ASP A CA 1
ATOM 1526 C C . ASP A 1 189 ? 13.860 -8.482 -0.417 1.00 98.00 189 ASP A C 1
ATOM 1528 O O . ASP A 1 189 ? 13.298 -9.570 -0.291 1.00 98.00 189 ASP A O 1
ATOM 1532 N N . LEU A 1 190 ? 14.526 -7.914 0.596 1.00 97.88 190 LEU A N 1
ATOM 1533 C CA . LEU A 1 190 ? 14.570 -8.500 1.938 1.00 97.88 190 LEU A CA 1
ATOM 1534 C C . LEU A 1 190 ? 13.174 -8.580 2.561 1.00 97.88 190 LEU A C 1
ATOM 1536 O O . LEU A 1 190 ? 12.827 -9.607 3.142 1.00 97.88 190 LEU A O 1
ATOM 1540 N N . ALA A 1 191 ? 12.357 -7.536 2.403 1.00 97.75 191 ALA A N 1
ATOM 1541 C CA . ALA A 1 191 ? 10.983 -7.543 2.888 1.00 97.75 191 ALA A CA 1
ATOM 1542 C C . ALA A 1 191 ? 10.120 -8.601 2.183 1.00 97.75 191 ALA A C 1
ATOM 1544 O O . ALA A 1 191 ? 9.329 -9.268 2.845 1.00 97.75 191 ALA A O 1
ATOM 1545 N N . LEU A 1 192 ? 10.280 -8.779 0.867 1.00 98.06 192 LEU A N 1
ATOM 1546 C CA . LEU A 1 192 ? 9.582 -9.819 0.106 1.00 98.06 192 LEU A CA 1
ATOM 1547 C C . LEU A 1 192 ? 9.971 -11.223 0.582 1.00 98.06 192 LEU A C 1
ATOM 1549 O O . LEU A 1 192 ? 9.089 -12.016 0.916 1.00 98.06 192 LEU A O 1
ATOM 1553 N N . ARG A 1 193 ? 11.275 -11.502 0.703 1.00 98.44 193 ARG A N 1
ATOM 1554 C CA . ARG A 1 193 ? 11.784 -12.805 1.165 1.00 98.44 193 ARG A CA 1
ATOM 1555 C C . ARG A 1 193 ? 11.314 -13.141 2.578 1.00 98.44 193 ARG A C 1
ATOM 1557 O O . ARG A 1 193 ? 10.881 -14.261 2.827 1.00 98.44 193 ARG A O 1
ATOM 1564 N N . GLU A 1 194 ? 11.311 -12.161 3.480 1.00 97.62 194 GLU A N 1
ATOM 1565 C CA . GLU A 1 194 ? 10.761 -12.297 4.838 1.00 97.62 194 GLU A CA 1
ATOM 1566 C C . GLU A 1 194 ? 9.261 -12.655 4.844 1.00 97.62 194 GLU A C 1
ATOM 1568 O O . GLU A 1 194 ? 8.744 -13.245 5.794 1.00 97.62 194 GLU A O 1
ATOM 1573 N N . CYS A 1 195 ? 8.536 -12.298 3.784 1.00 97.81 195 CYS A N 1
ATOM 1574 C CA . CYS A 1 195 ? 7.128 -12.642 3.604 1.00 97.81 195 CYS A CA 1
ATOM 1575 C C . CYS A 1 195 ? 6.920 -13.956 2.835 1.00 97.81 195 CYS A C 1
ATOM 1577 O O . CYS A 1 195 ? 5.778 -14.281 2.511 1.00 97.81 195 CYS A O 1
ATOM 1579 N N . GLY A 1 196 ? 7.992 -14.699 2.537 1.00 97.94 196 GLY A N 1
ATOM 1580 C CA . GLY A 1 196 ? 7.941 -15.931 1.749 1.00 97.94 196 GLY A CA 1
ATOM 1581 C C . GLY A 1 196 ? 7.676 -15.701 0.259 1.00 97.94 196 GLY A C 1
ATOM 1582 O O . GLY A 1 196 ? 7.190 -16.608 -0.411 1.00 97.94 196 GLY A O 1
ATOM 1583 N N . LEU A 1 197 ? 7.947 -14.497 -0.252 1.00 98.00 197 LEU A N 1
ATOM 1584 C CA . LEU A 1 197 ? 7.800 -14.151 -1.664 1.00 98.00 197 LEU A CA 1
ATOM 1585 C C . LEU A 1 197 ? 9.168 -14.152 -2.348 1.00 98.00 197 LEU A C 1
ATOM 1587 O O . LEU A 1 197 ? 10.140 -13.628 -1.798 1.00 98.00 197 LEU A O 1
ATOM 1591 N N . ASP A 1 198 ? 9.227 -14.694 -3.562 1.00 98.00 198 ASP A N 1
ATOM 1592 C CA . ASP A 1 198 ? 10.412 -14.599 -4.409 1.00 98.00 198 ASP A CA 1
ATOM 1593 C C . ASP A 1 198 ? 10.434 -13.252 -5.161 1.00 98.00 198 ASP A C 1
ATOM 1595 O O . ASP A 1 198 ? 9.480 -12.948 -5.887 1.00 98.00 198 ASP A O 1
ATOM 1599 N N . PRO A 1 199 ? 11.479 -12.412 -4.999 1.00 97.88 199 PRO A N 1
ATOM 1600 C CA . PRO A 1 199 ? 11.558 -11.130 -5.693 1.00 97.88 199 PRO A CA 1
ATOM 1601 C C . PRO A 1 199 ? 11.481 -11.247 -7.218 1.00 97.88 199 PRO A C 1
ATOM 1603 O O . PRO A 1 199 ? 10.791 -10.439 -7.842 1.00 97.88 199 PRO A O 1
ATOM 1606 N N . ASP A 1 200 ? 12.127 -12.250 -7.818 1.00 97.56 200 ASP A N 1
ATOM 1607 C CA . ASP A 1 200 ? 12.165 -12.399 -9.277 1.00 97.56 200 ASP A CA 1
ATOM 1608 C C . ASP A 1 200 ? 10.772 -12.702 -9.843 1.00 97.56 200 ASP A C 1
ATOM 1610 O O . ASP A 1 200 ? 10.353 -12.100 -10.843 1.00 97.56 200 ASP A O 1
ATOM 1614 N N . ASP A 1 201 ? 10.014 -13.571 -9.175 1.00 98.00 201 ASP A N 1
ATOM 1615 C CA . ASP A 1 201 ? 8.615 -13.831 -9.507 1.00 98.00 201 ASP A CA 1
ATOM 1616 C C . ASP A 1 201 ? 7.733 -12.587 -9.327 1.00 98.00 201 ASP A C 1
ATOM 1618 O O . ASP A 1 201 ? 6.951 -12.254 -10.225 1.00 98.00 201 ASP A O 1
ATOM 1622 N N . VAL A 1 202 ? 7.903 -11.835 -8.232 1.00 96.94 202 VAL A N 1
ATOM 1623 C CA . VAL A 1 202 ? 7.156 -10.587 -7.991 1.00 96.94 202 VAL A CA 1
ATOM 1624 C C . VAL A 1 202 ? 7.424 -9.561 -9.093 1.00 96.94 202 VAL A C 1
ATOM 1626 O O . VAL A 1 202 ? 6.482 -8.951 -9.609 1.00 96.94 202 VAL A O 1
ATOM 1629 N N . TYR A 1 203 ? 8.682 -9.372 -9.501 1.00 96.12 203 TYR A N 1
ATOM 1630 C CA . TYR A 1 203 ? 9.033 -8.453 -10.586 1.00 96.12 203 TYR A CA 1
ATOM 1631 C C . TYR A 1 203 ? 8.455 -8.905 -11.931 1.00 96.12 203 TYR A C 1
ATOM 1633 O O . TYR A 1 203 ? 7.932 -8.079 -12.691 1.00 96.12 203 TYR A O 1
ATOM 1641 N N . ARG A 1 204 ? 8.492 -10.210 -12.218 1.00 96.38 204 ARG A N 1
ATOM 1642 C CA . ARG A 1 204 ? 7.921 -10.794 -13.438 1.00 96.38 204 ARG A CA 1
ATOM 1643 C C . ARG A 1 204 ? 6.410 -10.602 -13.502 1.00 96.38 204 ARG A C 1
ATOM 1645 O O . ARG A 1 204 ? 5.900 -10.142 -14.527 1.00 96.38 204 ARG A O 1
ATOM 1652 N N . GLU A 1 205 ? 5.701 -10.908 -12.419 1.00 96.25 205 GLU A N 1
ATOM 1653 C CA . GLU A 1 205 ? 4.257 -10.703 -12.320 1.00 96.25 205 GLU A CA 1
ATOM 1654 C C . GLU A 1 205 ? 3.909 -9.218 -12.461 1.00 96.25 205 GLU A C 1
ATOM 1656 O O . GLU A 1 205 ? 3.020 -8.850 -13.233 1.00 96.25 205 GLU A O 1
ATOM 1661 N N . ASN A 1 206 ? 4.647 -8.343 -11.778 1.00 94.62 206 ASN A N 1
ATOM 1662 C CA . ASN A 1 206 ? 4.439 -6.905 -11.860 1.00 94.62 206 ASN A CA 1
ATOM 1663 C C . ASN A 1 206 ? 4.583 -6.394 -13.307 1.00 94.62 206 ASN A C 1
ATOM 1665 O O . ASN A 1 206 ? 3.746 -5.630 -13.791 1.00 94.62 206 ASN A O 1
ATOM 1669 N N . PHE A 1 207 ? 5.582 -6.883 -14.047 1.00 94.19 207 PHE A N 1
ATOM 1670 C CA . PHE A 1 207 ? 5.757 -6.562 -15.464 1.00 94.19 207 PHE A CA 1
ATOM 1671 C C . PHE A 1 207 ? 4.605 -7.065 -16.345 1.00 94.19 207 PHE A C 1
ATOM 1673 O O . PHE A 1 207 ? 4.122 -6.336 -17.216 1.00 94.19 207 PHE A O 1
ATOM 1680 N N . GLN A 1 208 ? 4.111 -8.283 -16.107 1.00 94.62 208 GLN A N 1
ATOM 1681 C CA . GLN A 1 208 ? 2.937 -8.810 -16.810 1.00 94.62 208 GLN A CA 1
ATOM 1682 C C . GLN A 1 208 ? 1.681 -7.973 -16.527 1.00 94.62 208 GLN A C 1
ATOM 1684 O O . GLN A 1 208 ? 0.937 -7.638 -17.454 1.00 94.62 208 GLN A O 1
ATOM 1689 N N . ARG A 1 209 ? 1.471 -7.573 -15.268 1.00 93.88 209 ARG A N 1
ATOM 1690 C CA . ARG A 1 209 ? 0.368 -6.694 -14.860 1.00 93.88 209 ARG A CA 1
ATOM 1691 C C . ARG A 1 209 ? 0.467 -5.320 -15.517 1.00 93.88 209 ARG A C 1
ATOM 1693 O O . ARG A 1 209 ? -0.556 -4.811 -15.966 1.00 93.88 209 ARG A O 1
ATOM 1700 N N . MET A 1 210 ? 1.661 -4.734 -15.629 1.00 93.19 210 MET A N 1
ATOM 1701 C CA . MET A 1 210 ? 1.863 -3.459 -16.336 1.00 93.19 210 MET A CA 1
ATOM 1702 C C . MET A 1 210 ? 1.529 -3.578 -17.824 1.00 93.19 210 MET A C 1
ATOM 1704 O O . MET A 1 210 ? 0.783 -2.758 -18.353 1.00 93.19 210 MET A O 1
ATOM 1708 N N . LYS A 1 211 ? 2.001 -4.636 -18.499 1.00 92.00 211 LYS A N 1
ATOM 1709 C CA . LYS A 1 211 ? 1.648 -4.912 -19.903 1.00 92.00 211 LYS A CA 1
ATOM 1710 C C . LYS A 1 211 ? 0.142 -5.026 -20.104 1.00 92.00 211 LYS A C 1
ATOM 1712 O O . LYS A 1 211 ? -0.400 -4.435 -21.038 1.00 92.00 211 LYS A O 1
ATOM 1717 N N . ARG A 1 212 ? -0.529 -5.780 -19.229 1.00 90.56 212 ARG A N 1
ATOM 1718 C CA . ARG A 1 212 ? -1.983 -5.942 -19.278 1.00 90.56 212 ARG A CA 1
ATOM 1719 C C . ARG A 1 212 ? -2.669 -4.597 -19.073 1.00 90.56 212 ARG A C 1
ATOM 1721 O O . ARG A 1 212 ? -3.438 -4.199 -19.935 1.00 90.56 212 ARG A O 1
ATOM 1728 N N . ALA A 1 213 ? -2.350 -3.880 -18.001 1.00 89.50 213 ALA A N 1
ATOM 1729 C CA . ALA A 1 213 ? -2.984 -2.608 -17.674 1.00 89.50 213 ALA A CA 1
ATOM 1730 C C . ALA A 1 213 ? -2.781 -1.546 -18.768 1.00 89.50 213 ALA A C 1
ATOM 1732 O O . ALA A 1 213 ? -3.741 -0.885 -19.149 1.00 89.50 213 ALA A O 1
ATOM 1733 N N . PHE A 1 214 ? -1.575 -1.440 -19.338 1.00 88.19 214 PHE A N 1
ATOM 1734 C CA . PHE A 1 214 ? -1.293 -0.545 -20.466 1.00 88.19 214 PHE A CA 1
ATOM 1735 C C . PHE A 1 214 ? -2.188 -0.842 -21.675 1.00 88.19 214 PHE A C 1
ATOM 1737 O O . PHE A 1 214 ? -2.746 0.069 -22.285 1.00 88.19 214 PHE A O 1
ATOM 1744 N N . ARG A 1 215 ? -2.362 -2.130 -22.003 1.00 86.56 215 ARG A N 1
ATOM 1745 C CA . ARG A 1 215 ? -3.229 -2.569 -23.102 1.00 86.56 215 ARG A CA 1
ATOM 1746 C C . ARG A 1 215 ? -4.696 -2.217 -22.844 1.00 86.56 215 ARG A C 1
ATOM 1748 O O . ARG A 1 215 ? -5.323 -1.661 -23.739 1.00 86.56 215 ARG A O 1
ATOM 1755 N N . LEU A 1 216 ? -5.214 -2.520 -21.648 1.00 84.81 216 LEU A N 1
ATOM 1756 C CA . LEU A 1 216 ? -6.611 -2.233 -21.282 1.00 84.81 216 LEU A CA 1
ATOM 1757 C C . LEU A 1 216 ? -6.868 -0.716 -21.294 1.00 84.81 216 LEU A C 1
ATOM 1759 O O . LEU A 1 216 ? -7.805 -0.248 -21.929 1.00 84.81 216 LEU A O 1
ATOM 1763 N N . TYR A 1 217 ? -5.975 0.083 -20.700 1.00 81.50 217 TYR A N 1
ATOM 1764 C CA . TYR A 1 217 ? -6.107 1.544 -20.697 1.00 81.50 217 TYR A CA 1
ATOM 1765 C C . TYR A 1 217 ? -6.068 2.140 -22.113 1.00 81.50 217 TYR A C 1
ATOM 1767 O O . TYR A 1 217 ? -6.842 3.039 -22.447 1.00 81.50 217 TYR A O 1
ATOM 1775 N N . GLY A 1 218 ? -5.199 1.606 -22.979 1.00 75.12 218 GLY A N 1
ATOM 1776 C CA . GLY A 1 218 ? -5.151 1.971 -24.394 1.00 75.12 218 GLY A CA 1
ATOM 1777 C C . GLY A 1 218 ? -6.446 1.640 -25.144 1.00 75.12 218 GLY A C 1
ATOM 1778 O O . GLY A 1 218 ? -6.912 2.466 -25.934 1.00 75.12 218 GLY A O 1
ATOM 1779 N N . ALA A 1 219 ? -7.049 0.476 -24.879 1.00 68.00 219 ALA A N 1
ATOM 1780 C CA . ALA A 1 219 ? -8.335 0.074 -25.453 1.00 68.00 219 ALA A CA 1
ATOM 1781 C C . ALA A 1 219 ? -9.465 1.016 -25.004 1.00 68.00 219 ALA A C 1
ATOM 1783 O O . ALA A 1 219 ? -10.144 1.592 -25.856 1.00 68.00 219 ALA A O 1
ATOM 1784 N N . THR A 1 220 ? -9.564 1.300 -23.699 1.00 66.44 220 THR A N 1
ATOM 1785 C CA . THR A 1 220 ? -10.530 2.256 -23.130 1.00 66.44 220 THR A CA 1
ATOM 1786 C C . THR A 1 220 ? -10.393 3.648 -23.747 1.00 66.44 220 THR A C 1
ATOM 1788 O O . THR A 1 220 ? -11.384 4.244 -24.162 1.00 66.44 220 THR A O 1
ATOM 1791 N N . ARG A 1 221 ? -9.164 4.167 -23.887 1.00 63.94 221 ARG A N 1
ATOM 1792 C CA . ARG A 1 221 ? -8.920 5.497 -24.474 1.00 63.94 221 ARG A CA 1
ATOM 1793 C C . ARG A 1 221 ? -9.275 5.571 -25.961 1.00 63.94 221 ARG A C 1
ATOM 1795 O O . ARG A 1 221 ? -9.585 6.645 -26.470 1.00 63.94 221 ARG A O 1
ATOM 1802 N N . THR A 1 222 ? -9.175 4.455 -26.678 1.00 63.72 222 THR A N 1
ATOM 1803 C CA . THR A 1 222 ? -9.422 4.400 -28.127 1.00 63.72 222 THR A CA 1
ATOM 1804 C C . THR A 1 222 ? -10.828 3.921 -28.490 1.00 63.72 222 THR A C 1
ATOM 1806 O O . THR A 1 222 ? -11.164 3.939 -29.675 1.00 63.72 222 THR A O 1
ATOM 1809 N N . GLY A 1 223 ? -11.647 3.552 -27.495 1.00 57.81 223 GLY A N 1
ATOM 1810 C CA . GLY A 1 223 ? -13.010 3.052 -27.684 1.00 57.81 223 GLY A CA 1
ATOM 1811 C C . GLY A 1 223 ? -13.066 1.678 -28.357 1.00 57.81 223 GLY A C 1
ATOM 1812 O O . GLY A 1 223 ? -14.024 1.394 -29.069 1.00 57.81 223 GLY A O 1
ATOM 1813 N N . ILE A 1 224 ? -12.019 0.859 -28.206 1.00 57.34 224 ILE A N 1
ATOM 1814 C CA . ILE A 1 224 ? -11.979 -0.500 -28.762 1.00 57.34 224 ILE A CA 1
ATOM 1815 C C . ILE A 1 224 ? -12.588 -1.457 -27.736 1.00 57.34 224 ILE A C 1
ATOM 1817 O O . ILE A 1 224 ? -12.064 -1.586 -26.632 1.00 57.34 224 ILE A O 1
ATOM 1821 N N . ASP A 1 225 ? -13.672 -2.130 -28.122 1.00 45.22 225 ASP A N 1
ATOM 1822 C CA . ASP A 1 225 ? -14.364 -3.110 -27.284 1.00 45.22 225 ASP A CA 1
ATOM 1823 C C . ASP A 1 225 ? -13.471 -4.328 -27.002 1.00 45.22 225 ASP A C 1
ATOM 1825 O O . ASP A 1 225 ? -13.020 -5.022 -27.920 1.00 45.22 225 ASP A O 1
ATOM 1829 N N . GLU A 1 226 ? -13.218 -4.609 -25.723 1.00 48.53 226 GLU A N 1
ATOM 1830 C CA . GLU A 1 226 ? -12.285 -5.653 -25.276 1.00 48.53 226 GLU A CA 1
ATOM 1831 C C . GLU A 1 226 ? -12.698 -7.075 -25.679 1.00 48.53 226 GLU A C 1
ATOM 1833 O O . GLU A 1 226 ? -11.827 -7.929 -25.834 1.00 48.53 226 GLU A O 1
ATOM 1838 N N . GLN A 1 227 ? -13.989 -7.330 -25.929 1.00 48.03 227 GLN A N 1
ATOM 1839 C CA . GLN A 1 227 ? -14.471 -8.638 -26.403 1.00 48.03 227 GLN A CA 1
ATOM 1840 C C . GLN A 1 227 ? -13.947 -9.007 -27.804 1.00 48.03 227 GLN A C 1
ATOM 1842 O O . GLN A 1 227 ? -14.033 -10.161 -28.207 1.00 48.03 227 GLN A O 1
ATOM 1847 N N . SER A 1 228 ? -13.369 -8.050 -28.540 1.00 47.00 228 SER A N 1
ATOM 1848 C CA . SER A 1 228 ? -12.736 -8.281 -29.845 1.00 47.00 228 SER A CA 1
ATOM 1849 C C . SER A 1 228 ? -11.241 -8.631 -29.767 1.00 47.00 228 SER A C 1
ATOM 1851 O O . SER A 1 228 ? -10.601 -8.828 -30.800 1.00 47.00 228 SER A O 1
ATOM 1853 N N . LEU A 1 229 ? -10.667 -8.726 -28.559 1.00 49.84 229 LEU A N 1
ATOM 1854 C CA . LEU A 1 229 ? -9.258 -9.066 -28.329 1.00 49.84 229 LEU A CA 1
ATOM 1855 C C . LEU A 1 229 ? -9.056 -10.542 -27.938 1.00 49.84 229 LEU A C 1
ATOM 1857 O O . LEU A 1 229 ? -8.172 -10.849 -27.138 1.00 49.84 229 LEU A O 1
ATOM 1861 N N . ASP A 1 230 ? -9.812 -11.462 -28.536 1.00 45.84 230 ASP A N 1
ATOM 1862 C CA . ASP A 1 230 ? -9.364 -12.853 -28.655 1.00 45.84 230 ASP A CA 1
ATOM 1863 C C . ASP A 1 230 ? -8.344 -12.918 -29.795 1.00 45.84 230 ASP A C 1
ATOM 1865 O O . ASP A 1 230 ? -8.680 -12.939 -30.977 1.00 45.84 230 ASP A O 1
ATOM 1869 N N . VAL A 1 231 ? -7.057 -12.871 -29.454 1.00 50.75 231 VAL A N 1
ATOM 1870 C CA . VAL A 1 231 ? -5.988 -12.986 -30.456 1.00 50.75 231 VAL A CA 1
ATOM 1871 C C . VAL A 1 231 ? -5.779 -14.472 -30.767 1.00 50.75 231 VAL A C 1
ATOM 1873 O O . VAL A 1 231 ? -5.502 -15.245 -29.849 1.00 50.75 231 VAL A O 1
ATOM 1876 N N . PRO A 1 232 ? -5.820 -14.875 -32.051 1.00 49.84 232 PRO A N 1
ATOM 1877 C CA . PRO A 1 232 ? -4.558 -14.937 -32.777 1.00 49.84 232 PRO A CA 1
ATOM 1878 C C . PRO A 1 232 ? -4.656 -14.468 -34.237 1.00 49.84 232 PRO A C 1
ATOM 1880 O O . PRO A 1 232 ? -5.473 -14.945 -35.016 1.00 49.84 232 PRO A O 1
ATOM 1883 N N . SER A 1 233 ? -3.724 -13.583 -34.598 1.00 41.69 233 SER A N 1
ATOM 1884 C CA . SER A 1 233 ? -3.103 -13.376 -35.917 1.00 41.69 233 SER A CA 1
ATOM 1885 C C . SER A 1 233 ? -2.939 -11.884 -36.200 1.00 41.69 233 SER A C 1
ATOM 1887 O O . SER A 1 233 ? -3.871 -11.093 -36.084 1.00 41.69 233 SER A O 1
ATOM 1889 N N . ALA A 1 234 ? -1.740 -11.499 -36.638 1.00 45.66 234 ALA A N 1
ATOM 1890 C CA . ALA A 1 234 ? -1.450 -10.163 -37.157 1.00 45.66 234 ALA A CA 1
ATOM 1891 C C . ALA A 1 234 ? -2.215 -9.843 -38.464 1.00 45.66 234 ALA A C 1
ATOM 1893 O O . ALA A 1 234 ? -2.142 -8.720 -38.966 1.00 45.66 234 ALA A O 1
ATOM 1894 N N . SER A 1 235 ? -2.972 -10.799 -39.016 1.00 39.88 235 SER A N 1
ATOM 1895 C CA . SER A 1 235 ? -3.868 -10.594 -40.154 1.00 39.88 235 SER A CA 1
ATOM 1896 C C . SER A 1 235 ? -5.139 -9.857 -39.722 1.00 39.88 235 SER A C 1
ATOM 1898 O O . SER A 1 235 ? -6.164 -10.469 -39.437 1.00 39.88 235 SER A O 1
ATOM 1900 N N . GLY A 1 236 ? -5.082 -8.529 -39.663 1.00 42.69 236 GLY A N 1
ATOM 1901 C CA . GLY A 1 236 ? -6.283 -7.715 -39.436 1.00 42.69 236 GLY A CA 1
ATOM 1902 C C . GLY A 1 236 ? -6.045 -6.392 -38.724 1.00 42.69 236 GLY A C 1
ATOM 1903 O O . GLY A 1 236 ? -6.913 -5.520 -38.765 1.00 42.69 236 GLY A O 1
ATOM 1904 N N . LEU A 1 237 ? -4.862 -6.187 -38.134 1.00 42.25 237 LEU A N 1
ATOM 1905 C CA . LEU A 1 237 ? -4.482 -4.884 -37.598 1.00 42.25 237 LEU A CA 1
ATOM 1906 C C . LEU A 1 237 ? -4.302 -3.902 -38.760 1.00 42.25 237 LEU A C 1
ATOM 1908 O O . LEU A 1 237 ? -3.240 -3.807 -39.373 1.00 42.25 237 LEU A O 1
ATOM 1912 N N . ARG A 1 238 ? -5.365 -3.157 -39.076 1.00 43.50 238 ARG A N 1
ATOM 1913 C CA . ARG A 1 238 ? -5.277 -2.007 -39.973 1.00 43.50 238 ARG A CA 1
ATOM 1914 C C . ARG A 1 238 ? -4.332 -0.994 -39.337 1.00 43.50 238 ARG A C 1
ATOM 1916 O O . ARG A 1 238 ? -4.678 -0.340 -38.354 1.00 43.50 238 ARG A O 1
ATOM 1923 N N . CYS A 1 239 ? -3.140 -0.869 -39.916 1.00 41.06 239 CYS A N 1
ATOM 1924 C CA . CYS A 1 239 ? -2.223 0.226 -39.643 1.00 41.06 239 CYS A CA 1
ATOM 1925 C C . CYS A 1 239 ? -2.993 1.536 -39.865 1.00 41.06 239 CYS A C 1
ATOM 1927 O O . CYS A 1 239 ? -3.363 1.863 -40.995 1.00 41.06 239 CYS A O 1
ATOM 1929 N N . ARG A 1 240 ? -3.315 2.266 -38.788 1.00 46.97 240 ARG A N 1
ATOM 1930 C CA . ARG A 1 240 ? -3.860 3.617 -38.938 1.00 46.97 240 ARG A CA 1
ATOM 1931 C C . ARG A 1 240 ? -2.766 4.457 -39.575 1.00 46.97 240 ARG A C 1
ATOM 1933 O O . ARG A 1 240 ? -1.684 4.573 -39.010 1.00 46.97 240 ARG A O 1
ATOM 1940 N N . SER A 1 241 ? -3.082 5.012 -40.741 1.00 42.38 241 SER A N 1
ATOM 1941 C CA . SER A 1 241 ? -2.271 5.921 -41.548 1.00 42.38 241 SER A CA 1
ATOM 1942 C C . SER A 1 241 ? -1.400 6.842 -40.691 1.00 42.38 241 SER A C 1
ATOM 1944 O O . SER A 1 241 ? -1.829 7.903 -40.227 1.00 42.38 241 SER A O 1
ATOM 1946 N N . CYS A 1 242 ? -0.156 6.427 -40.487 1.00 41.12 242 CYS A N 1
ATOM 1947 C CA . CYS A 1 242 ? 0.904 7.252 -39.956 1.00 41.12 242 CYS A CA 1
ATOM 1948 C C . CYS A 1 242 ? 1.112 8.414 -40.936 1.00 41.12 242 CYS A C 1
ATOM 1950 O O . CYS A 1 242 ? 1.528 8.229 -42.075 1.00 41.12 242 CYS A O 1
ATOM 1952 N N . ARG A 1 243 ? 0.849 9.651 -40.492 1.00 41.38 243 ARG A N 1
ATOM 1953 C CA . ARG A 1 243 ? 1.177 10.891 -41.230 1.00 41.38 243 ARG A CA 1
ATOM 1954 C C . ARG A 1 243 ? 2.697 11.136 -41.359 1.00 41.38 243 ARG A C 1
ATOM 1956 O O . ARG A 1 243 ? 3.133 12.269 -41.535 1.00 41.38 243 ARG A O 1
ATOM 1963 N N . ARG A 1 244 ? 3.528 10.094 -41.278 1.00 42.59 244 ARG A N 1
ATOM 1964 C CA . ARG A 1 244 ? 4.971 10.147 -41.535 1.00 42.59 244 ARG A CA 1
ATOM 1965 C C . ARG A 1 244 ? 5.330 9.018 -42.498 1.00 42.59 244 ARG A C 1
ATOM 1967 O O . ARG A 1 244 ? 5.059 7.856 -42.222 1.00 42.59 244 ARG A O 1
ATOM 1974 N N . LYS A 1 245 ? 5.905 9.405 -43.639 1.00 41.72 245 LYS A N 1
ATOM 1975 C CA . LYS A 1 245 ? 6.259 8.594 -44.817 1.00 41.72 245 LYS A CA 1
ATOM 1976 C C . LYS A 1 245 ? 7.320 7.504 -44.551 1.00 41.72 245 LYS A C 1
ATOM 1978 O O . LYS A 1 245 ? 8.339 7.502 -45.226 1.00 41.72 245 LYS A O 1
ATOM 1983 N N . VAL A 1 246 ? 7.132 6.588 -43.600 1.00 47.19 246 VAL A N 1
ATOM 1984 C CA . VAL A 1 246 ? 8.027 5.422 -43.441 1.00 47.19 246 VAL A CA 1
ATOM 1985 C C . VAL A 1 246 ? 7.260 4.230 -42.854 1.00 47.19 246 VAL A C 1
ATOM 1987 O O . VAL A 1 246 ? 7.409 3.898 -41.687 1.00 47.19 246 VAL A O 1
ATOM 1990 N N . CYS A 1 247 ? 6.392 3.601 -43.647 1.00 43.25 247 CYS A N 1
ATOM 1991 C CA . CYS A 1 247 ? 5.826 2.272 -43.357 1.00 43.25 247 CYS A CA 1
ATOM 1992 C C . CYS A 1 247 ? 5.694 1.473 -44.663 1.00 43.25 247 CYS A C 1
ATOM 1994 O O . CYS A 1 247 ? 4.631 0.967 -45.008 1.00 43.25 247 CYS A O 1
ATOM 1996 N N . GLN A 1 248 ? 6.782 1.405 -45.427 1.00 40.91 248 GLN A N 1
ATOM 1997 C CA . GLN A 1 248 ? 6.979 0.377 -46.445 1.00 40.91 248 GLN A CA 1
ATOM 1998 C C . GLN A 1 248 ? 8.407 -0.142 -46.299 1.00 40.91 248 GLN A C 1
ATOM 2000 O O . GLN A 1 248 ? 9.315 0.678 -46.155 1.00 40.91 248 GLN A O 1
ATOM 2005 N N . ARG A 1 249 ? 8.556 -1.473 -46.403 1.00 39.03 249 ARG A N 1
ATOM 2006 C CA . ARG A 1 249 ? 9.729 -2.333 -46.117 1.00 39.03 249 ARG A CA 1
ATOM 2007 C C . ARG A 1 249 ? 9.737 -2.814 -44.658 1.00 39.03 249 ARG A C 1
ATOM 2009 O O . ARG A 1 249 ? 9.821 -1.997 -43.756 1.00 39.03 249 ARG A O 1
ATOM 2016 N N . ASP A 1 250 ? 9.554 -4.086 -44.316 1.00 38.44 250 ASP A N 1
ATOM 2017 C CA . ASP A 1 250 ? 9.652 -5.326 -45.083 1.00 38.44 250 ASP A CA 1
ATOM 2018 C C . ASP A 1 250 ? 8.662 -6.362 -44.536 1.00 38.44 250 ASP A C 1
ATOM 2020 O O . ASP A 1 250 ? 8.710 -6.738 -43.365 1.00 38.44 250 ASP A O 1
ATOM 2024 N N . HIS A 1 251 ? 7.779 -6.856 -45.402 1.00 37.31 251 HIS A N 1
ATOM 2025 C CA . HIS A 1 251 ? 7.112 -8.133 -45.194 1.00 37.31 251 HIS A CA 1
ATOM 2026 C C . HIS A 1 251 ? 7.783 -9.160 -46.105 1.00 37.31 251 HIS A C 1
ATOM 2028 O O . HIS A 1 251 ? 7.562 -9.155 -47.309 1.00 37.31 251 HIS A O 1
ATOM 2034 N N . GLY A 1 252 ? 8.586 -10.027 -45.491 1.00 33.94 252 GLY A N 1
ATOM 2035 C CA . GLY A 1 252 ? 8.715 -11.436 -45.850 1.00 33.94 252 GLY A CA 1
ATOM 2036 C C . GLY A 1 252 ? 9.255 -11.782 -47.237 1.00 33.94 252 GLY A C 1
ATOM 2037 O O . GLY A 1 252 ? 8.497 -11.956 -48.184 1.00 33.94 252 GLY A O 1
ATOM 2038 N N . SER A 1 253 ? 10.534 -12.134 -47.280 1.00 31.25 253 SER A N 1
ATOM 2039 C CA . SER A 1 253 ? 11.007 -13.244 -48.109 1.00 31.25 253 SER A CA 1
ATOM 2040 C C . SER A 1 253 ? 11.583 -14.323 -47.191 1.00 31.25 253 SER A C 1
ATOM 2042 O O . SER A 1 253 ? 12.770 -14.362 -46.886 1.00 31.25 253 SER A O 1
ATOM 2044 N N . PHE A 1 254 ? 10.702 -15.217 -46.734 1.00 41.00 254 PHE A N 1
ATOM 2045 C CA . PHE A 1 254 ? 11.103 -16.580 -46.400 1.00 41.00 254 PHE A CA 1
ATOM 2046 C C . PHE A 1 254 ? 11.378 -17.294 -47.726 1.00 41.00 254 PHE A C 1
ATOM 2048 O O . PHE A 1 254 ? 10.449 -17.628 -48.456 1.00 41.00 254 PHE A O 1
ATOM 2055 N N . GLY A 1 255 ? 12.653 -17.491 -48.045 1.00 30.67 255 GLY A N 1
ATOM 2056 C CA . GLY A 1 255 ? 13.107 -18.332 -49.146 1.00 30.67 255 GLY A CA 1
ATOM 2057 C C . GLY A 1 255 ? 14.079 -19.369 -48.606 1.00 30.67 255 GLY A C 1
ATOM 2058 O O . GLY A 1 255 ? 15.235 -19.059 -48.339 1.00 30.67 255 GLY A O 1
ATOM 2059 N N . PHE A 1 256 ? 13.588 -20.590 -48.406 1.00 36.16 256 PHE A N 1
ATOM 2060 C CA . PHE A 1 256 ? 14.420 -21.778 -48.249 1.00 36.16 256 PHE A CA 1
ATOM 2061 C C . PHE A 1 256 ? 15.083 -22.120 -49.593 1.00 36.16 256 PHE A C 1
ATOM 2063 O O . PHE A 1 256 ? 14.384 -22.212 -50.597 1.00 36.16 256 PHE A O 1
ATOM 2070 N N . GLY A 1 257 ? 16.377 -22.452 -49.564 1.00 33.31 257 GLY A N 1
ATOM 2071 C CA . GLY A 1 257 ? 16.928 -23.522 -50.404 1.00 33.31 257 GLY A CA 1
ATOM 2072 C C . GLY A 1 257 ? 17.858 -23.139 -51.562 1.00 33.31 257 GLY A C 1
ATOM 2073 O O . GLY A 1 257 ? 17.377 -22.748 -52.615 1.00 33.31 257 GLY A O 1
ATOM 2074 N N . ARG A 1 258 ? 19.144 -23.461 -51.333 1.00 35.81 258 ARG A N 1
ATOM 2075 C CA . ARG A 1 258 ? 20.266 -23.781 -52.248 1.00 35.81 258 ARG A CA 1
ATOM 2076 C C . ARG A 1 258 ? 20.754 -22.725 -53.236 1.00 35.81 258 ARG A C 1
ATOM 2078 O O . ARG A 1 258 ? 20.065 -22.457 -54.236 1.00 35.81 258 ARG A O 1
#